Protein AF-A0A942H3P6-F1 (afdb_monomer_lite)

pLDDT: mean 86.03, std 12.45, range [41.72, 97.69]

Structure (mmCIF, N/CA/C/O backbone):
data_AF-A0A942H3P6-F1
#
_entry.id   AF-A0A942H3P6-F1
#
loop_
_atom_site.group_PDB
_atom_site.id
_atom_site.type_symbol
_atom_site.label_atom_id
_atom_site.label_alt_id
_atom_site.label_comp_id
_atom_site.label_asym_id
_atom_site.label_entity_id
_atom_site.label_seq_id
_atom_site.pdbx_PDB_ins_code
_atom_site.Cartn_x
_atom_site.Cartn_y
_atom_site.Cartn_z
_atom_site.occupancy
_atom_site.B_iso_or_equiv
_atom_site.auth_seq_id
_atom_site.auth_comp_id
_atom_site.auth_asym_id
_atom_site.auth_atom_id
_atom_site.pdbx_PDB_model_num
ATOM 1 N N . MET A 1 1 ? -29.933 -6.457 69.837 1.00 46.19 1 MET A N 1
ATOM 2 C CA . MET A 1 1 ? -28.983 -7.385 69.199 1.00 46.19 1 MET A CA 1
ATOM 3 C C . MET A 1 1 ? -29.747 -7.966 68.026 1.00 46.19 1 MET A C 1
ATOM 5 O O . MET A 1 1 ? -30.661 -8.738 68.259 1.00 46.19 1 MET A O 1
ATOM 9 N N . TYR A 1 2 ? -29.543 -7.410 66.832 1.00 41.72 2 TYR A N 1
ATOM 10 C CA . TYR A 1 2 ? -30.250 -7.838 65.624 1.00 41.72 2 TYR A CA 1
ATOM 11 C C . TYR A 1 2 ? -29.317 -8.771 64.866 1.00 41.72 2 TYR A C 1
ATOM 13 O O . TYR A 1 2 ? -28.218 -8.373 64.485 1.00 41.72 2 TYR A O 1
ATOM 21 N N . GLU A 1 3 ? -29.747 -10.017 64.745 1.00 55.62 3 GLU A N 1
ATOM 22 C CA . GLU A 1 3 ? -29.124 -11.048 63.932 1.00 55.62 3 GLU A CA 1
ATOM 23 C C . GLU A 1 3 ? -29.425 -10.680 62.475 1.00 55.62 3 GLU A C 1
ATOM 25 O O . GLU A 1 3 ? -30.573 -10.699 62.033 1.00 55.62 3 GLU A O 1
ATOM 30 N N . VAL A 1 4 ? -28.409 -10.168 61.779 1.00 59.44 4 VAL A N 1
ATOM 31 C CA . VAL A 1 4 ? -28.484 -9.867 60.349 1.00 59.44 4 VAL A CA 1
ATOM 32 C C . VAL A 1 4 ? -28.306 -11.199 59.640 1.00 59.44 4 VAL A C 1
ATOM 34 O O . VAL A 1 4 ? -27.188 -11.698 59.533 1.00 59.44 4 VAL A O 1
ATOM 37 N N . ASP A 1 5 ? -29.430 -11.784 59.240 1.00 62.66 5 ASP A N 1
ATOM 38 C CA . ASP A 1 5 ? -29.496 -13.010 58.453 1.00 62.66 5 ASP A CA 1
ATOM 39 C C . ASP A 1 5 ? -28.847 -12.732 57.087 1.00 62.66 5 ASP A C 1
ATOM 41 O O . ASP A 1 5 ? -29.353 -11.953 56.270 1.00 62.66 5 ASP A O 1
ATOM 45 N N . GLY A 1 6 ? -27.633 -13.256 56.920 1.00 56.34 6 GLY A N 1
ATOM 46 C CA . GLY A 1 6 ? -26.796 -13.082 55.742 1.00 56.34 6 GLY A CA 1
ATOM 47 C C . GLY A 1 6 ? -27.327 -13.938 54.607 1.00 56.34 6 GLY A C 1
ATOM 48 O O . GLY A 1 6 ? -26.875 -15.060 54.411 1.00 56.34 6 GLY A O 1
ATOM 49 N N . ASP A 1 7 ? -28.291 -13.396 53.873 1.00 63.91 7 ASP A N 1
ATOM 50 C CA . ASP A 1 7 ? -28.769 -13.942 52.607 1.00 63.91 7 ASP A CA 1
ATOM 51 C C . ASP A 1 7 ? -27.628 -13.828 51.576 1.00 63.91 7 ASP A C 1
ATOM 53 O O . ASP A 1 7 ? -27.494 -12.825 50.868 1.00 63.91 7 ASP A O 1
ATOM 57 N N . GLU A 1 8 ? -26.745 -14.835 51.570 1.00 62.81 8 GLU A N 1
ATOM 58 C CA . GLU A 1 8 ? -25.753 -15.119 50.530 1.00 62.81 8 GLU A CA 1
ATOM 59 C C . GLU A 1 8 ? -26.488 -15.411 49.220 1.00 62.81 8 GLU A C 1
ATOM 61 O O . GLU A 1 8 ? -26.573 -16.541 48.743 1.00 62.81 8 GLU A O 1
ATOM 66 N N . ARG A 1 9 ? -27.064 -14.374 48.614 1.00 65.38 9 ARG A N 1
ATOM 67 C CA . ARG A 1 9 ? -27.514 -14.468 47.234 1.00 65.38 9 ARG A CA 1
ATOM 68 C C . ARG A 1 9 ? -26.261 -14.616 46.397 1.00 65.38 9 ARG A C 1
ATOM 70 O O . ARG A 1 9 ? -25.530 -13.646 46.204 1.00 65.38 9 ARG A O 1
ATOM 77 N N . GLU A 1 10 ? -26.010 -15.843 45.951 1.00 61.88 10 GLU A N 1
ATOM 78 C CA . GLU A 1 10 ? -25.065 -16.159 44.890 1.00 61.88 10 GLU A CA 1
ATOM 79 C C . GLU A 1 10 ? -25.301 -15.168 43.751 1.00 61.88 10 GLU A C 1
ATOM 81 O O . GLU A 1 10 ? -26.288 -15.246 43.015 1.00 61.88 10 GLU A O 1
ATOM 86 N N . PHE A 1 11 ? -24.427 -14.168 43.653 1.00 61.38 11 PHE A N 1
ATOM 87 C CA . PHE A 1 11 ? -24.445 -13.263 42.523 1.00 61.38 11 PHE A CA 1
ATOM 88 C C . PHE A 1 11 ? -24.145 -14.126 41.294 1.00 61.38 11 PHE A C 1
ATOM 90 O O . PHE A 1 11 ? -23.092 -14.773 41.266 1.00 61.38 11 PHE A O 1
ATOM 97 N N . PRO A 1 12 ? -25.059 -14.197 40.307 1.00 63.62 12 PRO A N 1
ATOM 98 C CA . PRO A 1 12 ? -24.811 -14.945 39.087 1.00 63.62 12 PRO A CA 1
ATOM 99 C C . PRO A 1 12 ? -23.478 -14.478 38.507 1.00 63.62 12 PRO A C 1
ATOM 101 O O . PRO A 1 12 ? -23.151 -13.294 38.551 1.00 63.62 12 PRO A O 1
ATOM 104 N N . ASN A 1 13 ? -22.678 -15.434 38.051 1.00 64.50 13 ASN A N 1
ATOM 105 C CA . ASN A 1 13 ? -21.267 -15.270 37.730 1.00 64.50 13 ASN A CA 1
ATOM 106 C C . ASN A 1 13 ? -21.089 -14.361 36.489 1.00 64.50 13 ASN A C 1
ATOM 108 O O . ASN A 1 13 ? -20.811 -14.829 35.391 1.00 64.50 13 ASN A O 1
ATOM 112 N N . LEU A 1 14 ? -21.248 -13.040 36.651 1.00 59.53 14 LEU A N 1
ATOM 113 C CA . LEU A 1 14 ? -21.196 -12.019 35.586 1.00 59.53 14 LEU A CA 1
ATOM 114 C C . LEU A 1 14 ? -19.820 -11.910 34.900 1.00 59.53 14 LEU A C 1
ATOM 116 O O . LEU A 1 14 ? -19.651 -11.154 33.945 1.00 59.53 14 LEU A O 1
ATOM 120 N N . ARG A 1 15 ? -18.820 -12.668 35.366 1.00 60.25 15 ARG A N 1
ATOM 121 C CA . ARG A 1 15 ? -17.499 -12.751 34.735 1.00 60.25 15 ARG A CA 1
ATOM 122 C C . ARG A 1 15 ? -17.513 -13.475 33.390 1.00 60.25 15 ARG A C 1
ATOM 124 O O . ARG A 1 15 ? -16.709 -13.110 32.536 1.00 60.25 15 ARG A O 1
ATOM 131 N N . GLU A 1 16 ? -18.404 -14.446 33.188 1.00 60.47 16 GLU A N 1
ATOM 132 C CA . GLU A 1 16 ? -18.361 -15.323 32.005 1.00 60.47 16 GLU A CA 1
ATOM 133 C C . GLU A 1 16 ? -18.686 -14.584 30.692 1.00 60.47 16 GLU A C 1
ATOM 135 O O . GLU A 1 16 ? -18.029 -14.817 29.681 1.00 60.47 16 GLU A O 1
ATOM 140 N N . ASP A 1 17 ? -19.601 -13.609 30.716 1.00 60.22 17 ASP A N 1
ATOM 141 C CA . ASP A 1 17 ? -20.035 -12.881 29.508 1.00 60.22 17 ASP A CA 1
ATOM 142 C C . ASP A 1 17 ? -18.983 -11.879 28.979 1.00 60.22 17 ASP A C 1
ATOM 144 O O . ASP A 1 17 ? -18.966 -11.522 27.796 1.00 60.22 17 ASP A O 1
ATOM 148 N N . SER A 1 18 ? -18.077 -11.398 29.841 1.00 58.38 18 SER A N 1
ATOM 149 C CA . SER A 1 18 ? -17.083 -10.389 29.442 1.00 58.38 18 SER A CA 1
ATOM 150 C C . SER A 1 18 ? -15.917 -10.976 28.635 1.00 58.38 18 SER A C 1
ATOM 152 O O . SER A 1 18 ? -15.462 -10.338 27.682 1.00 58.38 18 SER A O 1
ATOM 154 N N . ASP A 1 19 ? -15.509 -12.215 28.926 1.00 62.06 19 ASP A N 1
ATOM 155 C CA . ASP A 1 19 ? -14.402 -12.887 28.233 1.00 62.06 19 ASP A CA 1
ATOM 156 C C . ASP A 1 19 ? -14.777 -13.324 26.800 1.00 62.06 19 ASP A C 1
ATOM 158 O O . ASP A 1 19 ? -13.918 -13.365 25.912 1.00 62.06 19 ASP A O 1
ATOM 162 N N . GLU A 1 20 ? -16.063 -13.574 26.516 1.00 65.38 20 GLU A N 1
ATOM 163 C CA . GLU A 1 20 ? -16.513 -13.998 25.181 1.00 65.38 20 GLU A CA 1
ATOM 164 C C . GLU A 1 20 ? -16.407 -12.866 24.137 1.00 65.38 20 GLU A C 1
ATOM 166 O O . GLU A 1 20 ? -16.077 -13.091 22.964 1.00 65.38 20 GLU A O 1
ATOM 171 N N . THR A 1 21 ? -16.622 -11.612 24.549 1.00 62.88 21 THR A N 1
ATOM 172 C CA . THR A 1 21 ? -16.584 -10.463 23.624 1.00 62.88 21 THR A CA 1
ATOM 173 C C . THR A 1 21 ? -15.169 -10.001 23.262 1.00 62.88 21 THR A C 1
ATOM 175 O O . THR A 1 21 ? -14.952 -9.538 22.136 1.00 62.88 21 THR A O 1
ATOM 178 N N . ASP A 1 22 ? -14.190 -10.195 24.148 1.00 62.06 22 ASP A N 1
ATOM 179 C CA . ASP A 1 22 ? -12.786 -9.813 23.935 1.00 62.06 22 ASP A CA 1
ATOM 180 C C . ASP A 1 22 ? -12.083 -10.687 22.873 1.00 62.06 22 ASP A C 1
ATOM 182 O O . ASP A 1 22 ? -11.280 -10.202 22.064 1.00 62.06 22 ASP A O 1
ATOM 186 N N . GLY A 1 23 ? -12.427 -11.977 22.800 1.00 69.31 23 GLY A N 1
ATOM 187 C CA . GLY A 1 23 ? -11.914 -12.880 21.763 1.00 69.31 23 GLY A CA 1
ATOM 188 C C . GLY A 1 23 ? -12.447 -12.559 20.361 1.00 69.31 23 GLY A C 1
ATOM 189 O O . GLY A 1 23 ? -11.790 -12.823 19.351 1.00 69.31 23 GLY A O 1
ATOM 190 N N . LYS A 1 24 ? -13.632 -11.949 20.260 1.00 77.25 24 LYS A N 1
ATOM 191 C CA . LYS A 1 24 ? -14.318 -11.753 18.975 1.00 77.25 24 LYS A CA 1
ATOM 192 C C . LYS A 1 24 ? -13.609 -10.748 18.062 1.00 77.25 24 LYS A C 1
ATOM 194 O O . LYS A 1 24 ? -13.444 -11.013 16.869 1.00 77.25 24 LYS A O 1
ATOM 199 N N . TRP A 1 25 ? -13.176 -9.604 18.596 1.00 71.38 25 TRP A N 1
ATOM 200 C CA . TRP A 1 25 ? -12.561 -8.531 17.799 1.00 71.38 25 TRP A CA 1
ATOM 201 C C . TRP A 1 25 ? -11.133 -8.850 17.368 1.00 71.38 25 TRP A C 1
ATOM 203 O O . TRP A 1 25 ? -10.755 -8.578 16.226 1.00 71.38 25 TRP A O 1
ATOM 213 N N . THR A 1 26 ? -10.356 -9.474 18.249 1.00 75.75 26 THR A N 1
ATOM 214 C CA . THR A 1 26 ? -8.997 -9.929 17.935 1.00 75.75 26 THR A CA 1
ATOM 215 C C . THR A 1 26 ? -9.033 -10.968 16.814 1.00 75.75 26 THR A C 1
ATOM 217 O O . THR A 1 26 ? -8.369 -10.783 15.789 1.00 75.75 26 THR A O 1
ATOM 220 N N . ASN A 1 27 ? -9.903 -11.978 16.927 1.00 82.12 27 ASN A N 1
ATOM 221 C CA . ASN A 1 27 ? -10.122 -12.978 15.881 1.00 82.12 27 ASN A CA 1
ATOM 222 C C . ASN A 1 27 ? -10.570 -12.342 14.557 1.00 82.12 27 ASN A C 1
ATOM 224 O O . ASN A 1 27 ? -10.018 -12.669 13.506 1.00 82.12 27 ASN A O 1
ATOM 228 N N . ALA A 1 28 ? -11.500 -11.381 14.588 1.00 79.44 28 ALA A N 1
ATOM 229 C CA . ALA A 1 28 ? -11.947 -10.679 13.384 1.00 79.44 28 ALA A CA 1
ATOM 230 C C . ALA A 1 28 ? -10.801 -9.930 12.679 1.00 79.44 28 ALA A C 1
ATOM 232 O O . ALA A 1 28 ? -10.641 -10.046 11.464 1.00 79.44 28 ALA A O 1
ATOM 233 N N . VAL A 1 29 ? -9.961 -9.203 13.423 1.00 77.88 29 VAL A N 1
ATOM 234 C CA . VAL A 1 29 ? -8.804 -8.489 12.854 1.00 77.88 29 VAL A CA 1
ATOM 235 C C . VAL A 1 29 ? -7.785 -9.466 12.263 1.00 77.88 29 VAL A C 1
ATOM 237 O O . VAL A 1 29 ? -7.253 -9.207 11.181 1.00 77.88 29 VAL A O 1
ATOM 240 N N . HIS A 1 30 ? -7.518 -10.590 12.933 1.00 83.75 30 HIS A N 1
ATOM 241 C CA . HIS A 1 30 ? -6.632 -11.632 12.409 1.00 83.75 30 HIS A CA 1
ATOM 242 C C . HIS A 1 30 ? -7.172 -12.252 11.116 1.00 83.75 30 HIS A C 1
ATOM 244 O O . HIS A 1 30 ? -6.420 -12.375 10.146 1.00 83.75 30 HIS A O 1
ATOM 250 N N . LEU A 1 31 ? -8.471 -12.564 11.062 1.00 87.94 31 LEU A N 1
ATOM 251 C CA . LEU A 1 31 ? -9.128 -13.089 9.863 1.00 87.94 31 LEU A CA 1
ATOM 252 C C . LEU A 1 31 ? -9.074 -12.093 8.701 1.00 87.94 31 LEU A C 1
ATOM 254 O O . LEU A 1 31 ? -8.694 -12.474 7.596 1.00 87.94 31 LEU A O 1
ATOM 258 N N . ILE A 1 32 ? -9.373 -10.813 8.947 1.00 86.12 32 ILE A N 1
ATOM 259 C CA . ILE A 1 32 ? -9.304 -9.759 7.922 1.00 86.12 32 ILE A CA 1
ATOM 260 C C . ILE A 1 32 ? -7.878 -9.624 7.384 1.00 86.12 32 ILE A C 1
ATOM 262 O O . ILE A 1 32 ? -7.686 -9.560 6.172 1.00 86.12 32 ILE A O 1
ATOM 266 N N . LYS A 1 33 ? -6.867 -9.614 8.261 1.00 86.12 33 LYS A N 1
ATOM 267 C CA . LYS A 1 33 ? -5.455 -9.542 7.855 1.00 86.12 33 LYS A CA 1
ATOM 268 C C . LYS A 1 33 ? -5.035 -10.755 7.031 1.00 86.12 33 LYS A C 1
ATOM 270 O O . LYS A 1 33 ? -4.382 -10.584 6.005 1.00 86.12 33 LYS A O 1
ATOM 275 N N . SER A 1 34 ? -5.418 -11.959 7.460 1.00 90.12 34 SER A N 1
ATOM 276 C CA . SER A 1 34 ? -5.120 -13.200 6.743 1.00 90.12 34 SER A CA 1
ATOM 277 C C . SER A 1 34 ? -5.765 -13.197 5.357 1.00 90.12 34 SER A C 1
ATOM 279 O O . SER A 1 34 ? -5.058 -13.336 4.357 1.00 90.12 34 SER A O 1
ATOM 281 N N . LEU A 1 35 ? -7.069 -12.911 5.280 1.00 91.81 35 LEU A N 1
ATOM 282 C CA . LEU A 1 35 ? -7.807 -12.834 4.022 1.00 91.81 35 LEU A CA 1
ATOM 283 C C . LEU A 1 35 ? -7.222 -11.771 3.088 1.00 91.81 35 LEU A C 1
ATOM 285 O O . LEU A 1 35 ? -6.972 -12.050 1.918 1.00 91.81 35 LEU A O 1
ATOM 289 N N . TYR A 1 36 ? -6.945 -10.574 3.608 1.00 90.12 36 TYR A N 1
ATOM 290 C CA . TYR A 1 36 ? -6.317 -9.508 2.836 1.00 90.12 36 TYR A CA 1
ATOM 291 C C . TYR A 1 36 ? -4.950 -9.939 2.298 1.00 90.12 36 TYR A C 1
ATOM 293 O O . TYR A 1 36 ? -4.693 -9.764 1.113 1.00 90.12 36 TYR A O 1
ATOM 301 N N . SER A 1 37 ? -4.088 -10.535 3.128 1.00 88.81 37 SER A N 1
ATOM 302 C CA . SER A 1 37 ? -2.757 -10.977 2.692 1.00 88.81 37 SER A CA 1
ATOM 303 C C . SER A 1 37 ? -2.827 -12.037 1.588 1.00 88.81 37 SER A C 1
ATOM 305 O O . SER A 1 37 ? -2.057 -11.977 0.631 1.00 88.81 37 SER A O 1
ATOM 307 N N . PHE A 1 38 ? -3.798 -12.949 1.668 1.00 92.12 38 PHE A N 1
ATOM 308 C CA . PHE A 1 38 ? -4.040 -13.967 0.653 1.00 92.12 38 PHE A CA 1
ATOM 309 C C . PHE A 1 38 ? -4.524 -13.352 -0.667 1.00 92.12 38 PHE A C 1
ATOM 311 O O . PHE A 1 38 ? -3.936 -13.599 -1.721 1.00 92.12 38 PHE A O 1
ATOM 318 N N . VAL A 1 39 ? -5.547 -12.490 -0.609 1.00 92.75 39 VAL A N 1
ATOM 319 C CA . VAL A 1 39 ? -6.106 -11.803 -1.786 1.00 92.75 39 VAL A CA 1
ATOM 320 C C . VAL A 1 39 ? -5.068 -10.882 -2.431 1.00 92.75 39 VAL A C 1
ATOM 322 O O . VAL A 1 39 ? -4.902 -10.907 -3.649 1.00 92.75 39 VAL A O 1
ATOM 325 N N . ALA A 1 40 ? -4.333 -10.106 -1.633 1.00 90.12 40 ALA A N 1
ATOM 326 C CA . ALA A 1 40 ? -3.280 -9.217 -2.112 1.00 90.12 40 ALA A CA 1
ATOM 327 C C . ALA A 1 40 ? -2.099 -9.998 -2.705 1.00 90.12 40 ALA A C 1
ATOM 329 O O . ALA A 1 40 ? -1.551 -9.583 -3.723 1.00 90.12 40 ALA A O 1
ATOM 330 N N . GLY A 1 41 ? -1.734 -11.143 -2.120 1.00 90.31 41 GLY A N 1
ATOM 331 C CA . GLY A 1 41 ? -0.691 -12.021 -2.647 1.00 90.31 41 GLY A CA 1
ATOM 332 C C . GLY A 1 41 ? -1.053 -12.591 -4.018 1.00 90.31 41 GLY A C 1
ATOM 333 O O . GLY A 1 41 ? -0.284 -12.450 -4.968 1.00 90.31 41 GLY A O 1
ATOM 334 N N . ILE A 1 42 ? -2.252 -13.170 -4.148 1.00 94.50 42 ILE A N 1
ATOM 335 C CA . ILE A 1 42 ? -2.742 -13.713 -5.424 1.00 94.50 42 ILE A CA 1
ATOM 336 C C . ILE A 1 42 ? -2.913 -12.598 -6.457 1.00 94.50 42 ILE A C 1
ATOM 338 O O . ILE A 1 42 ? -2.403 -12.706 -7.571 1.00 94.50 42 ILE A O 1
ATOM 342 N N . GLY A 1 43 ? -3.592 -11.509 -6.090 1.00 93.00 43 GLY A N 1
ATOM 343 C CA . GLY A 1 43 ? -3.816 -10.370 -6.979 1.00 93.00 43 GLY A CA 1
ATOM 344 C C . GLY A 1 43 ? -2.506 -9.730 -7.439 1.00 93.00 43 GLY A C 1
ATOM 345 O O . GLY A 1 43 ? -2.338 -9.453 -8.625 1.00 93.00 43 GLY A O 1
ATOM 346 N N . GLY A 1 44 ? -1.544 -9.571 -6.528 1.00 91.94 44 GLY A N 1
ATOM 347 C CA . GLY A 1 44 ? -0.220 -9.046 -6.839 1.00 91.94 44 GLY A CA 1
ATOM 348 C C . GLY A 1 44 ? 0.585 -9.962 -7.758 1.00 91.94 44 GLY A C 1
ATOM 349 O O . GLY A 1 44 ? 1.235 -9.478 -8.684 1.00 91.94 44 GLY A O 1
ATOM 350 N N . PHE A 1 45 ? 0.495 -11.280 -7.566 1.00 94.06 45 PHE A N 1
ATOM 351 C CA . PHE A 1 45 ? 1.140 -12.258 -8.442 1.00 94.06 45 PHE A CA 1
ATOM 352 C C . PHE A 1 45 ? 0.529 -12.270 -9.851 1.00 94.06 45 PHE A C 1
ATOM 354 O O . PHE A 1 45 ? 1.259 -12.245 -10.843 1.00 94.06 45 PHE A O 1
ATOM 361 N N . ILE A 1 46 ? -0.805 -12.231 -9.958 1.00 95.44 46 ILE A N 1
ATOM 362 C CA . ILE A 1 46 ? -1.509 -12.119 -11.245 1.00 95.44 46 ILE A CA 1
ATOM 363 C C . ILE A 1 46 ? -1.103 -10.827 -11.957 1.00 95.44 46 ILE A C 1
ATOM 365 O O . ILE A 1 46 ? -0.747 -10.859 -13.135 1.00 95.44 46 ILE A O 1
ATOM 369 N N . LEU A 1 47 ? -1.109 -9.696 -11.246 1.00 93.38 47 LEU A N 1
ATOM 370 C CA . LEU A 1 47 ? -0.717 -8.406 -11.809 1.00 93.38 47 LEU A CA 1
ATOM 371 C C . LEU A 1 47 ? 0.725 -8.435 -12.327 1.00 93.38 47 LEU A C 1
ATOM 373 O O . LEU A 1 47 ? 0.992 -7.943 -13.422 1.00 93.38 47 LEU A O 1
ATOM 377 N N . LEU A 1 48 ? 1.642 -9.053 -11.579 1.00 94.00 48 LEU A N 1
ATOM 378 C CA . LEU A 1 48 ? 3.032 -9.220 -11.989 1.00 94.00 48 LEU A CA 1
ATOM 379 C C . LEU A 1 48 ? 3.148 -10.007 -13.300 1.00 94.00 48 LEU A C 1
ATOM 381 O O . LEU A 1 48 ? 3.846 -9.560 -14.212 1.00 94.00 48 LEU A O 1
ATOM 385 N N . ILE A 1 49 ? 2.437 -11.132 -13.426 1.00 95.50 49 ILE A N 1
ATOM 386 C CA . ILE A 1 49 ? 2.411 -11.926 -14.665 1.00 95.50 49 ILE A CA 1
ATOM 387 C C . ILE A 1 49 ? 1.857 -11.092 -15.823 1.00 95.50 49 ILE A C 1
ATOM 389 O O . ILE A 1 49 ? 2.453 -11.061 -16.902 1.00 95.50 49 ILE A O 1
ATOM 393 N N . LEU A 1 50 ? 0.746 -10.382 -15.609 1.00 95.12 50 LEU A N 1
ATOM 394 C CA . LEU A 1 50 ? 0.112 -9.572 -16.648 1.00 95.12 50 LEU A CA 1
ATOM 395 C C . LEU A 1 50 ? 1.026 -8.444 -17.133 1.00 95.12 50 LEU A C 1
ATOM 397 O O . LEU A 1 50 ? 1.194 -8.292 -18.341 1.00 95.12 50 LEU A O 1
ATOM 401 N N . ILE A 1 51 ? 1.682 -7.714 -16.226 1.00 93.44 51 ILE A N 1
ATOM 402 C CA . ILE A 1 51 ? 2.666 -6.682 -16.590 1.00 93.44 51 ILE A CA 1
ATOM 403 C C . ILE A 1 51 ? 3.840 -7.301 -17.357 1.00 93.44 51 ILE A C 1
ATOM 405 O O . ILE A 1 51 ? 4.334 -6.711 -18.317 1.00 93.44 51 ILE A O 1
ATOM 409 N N . PHE A 1 52 ? 4.285 -8.502 -16.982 1.00 93.38 52 PHE A N 1
ATOM 410 C CA . PHE A 1 52 ? 5.406 -9.159 -17.651 1.00 93.38 52 PHE A CA 1
ATOM 411 C C . PHE A 1 52 ? 5.077 -9.588 -19.090 1.00 93.38 52 PHE A C 1
ATOM 413 O O . PHE A 1 52 ? 5.915 -9.423 -19.983 1.00 93.38 52 PHE A O 1
ATOM 420 N N . VAL A 1 53 ? 3.865 -10.117 -19.303 1.00 96.06 53 VAL A N 1
ATOM 421 C CA . VAL A 1 53 ? 3.383 -10.658 -20.586 1.00 96.06 53 VAL A CA 1
ATOM 422 C C . VAL A 1 53 ? 2.878 -9.554 -21.515 1.00 96.06 53 VAL A C 1
ATOM 424 O O . VAL A 1 53 ? 3.237 -9.525 -22.689 1.00 96.06 53 VAL A O 1
ATOM 427 N N . LYS A 1 54 ? 2.034 -8.650 -21.008 1.00 95.38 54 LYS A N 1
ATOM 428 C CA . LYS A 1 54 ? 1.384 -7.591 -21.799 1.00 95.38 54 LYS A CA 1
ATOM 429 C C . LYS A 1 54 ? 2.196 -6.297 -21.849 1.00 95.38 54 LYS A C 1
ATOM 431 O O . LYS A 1 54 ? 1.966 -5.475 -22.731 1.00 95.38 54 LYS A O 1
ATOM 436 N N . GLY A 1 55 ? 3.155 -6.127 -20.943 1.00 93.19 55 GLY A N 1
ATOM 437 C CA . GLY A 1 55 ? 3.971 -4.924 -20.843 1.00 93.19 55 GLY A CA 1
ATOM 438 C C . GLY A 1 55 ? 3.278 -3.777 -20.106 1.00 93.19 55 GLY A C 1
ATOM 439 O O . GLY A 1 55 ? 2.151 -3.882 -19.624 1.00 93.19 55 GLY A O 1
ATOM 440 N N . LEU A 1 56 ? 3.992 -2.653 -20.020 1.00 93.31 56 LEU A N 1
ATOM 441 C CA . LEU A 1 56 ? 3.567 -1.491 -19.240 1.00 93.31 56 LEU A CA 1
ATOM 442 C C . LEU A 1 56 ? 2.446 -0.683 -19.914 1.00 93.31 56 LEU A C 1
ATOM 444 O O . LEU A 1 56 ? 1.667 -0.050 -19.212 1.00 93.31 56 LEU A O 1
ATOM 448 N N . SER A 1 57 ? 2.331 -0.710 -21.246 1.00 95.00 57 SER A N 1
ATOM 449 C CA . SER A 1 57 ? 1.239 -0.029 -21.961 1.00 95.00 57 SER A CA 1
ATOM 450 C C . SER A 1 57 ? -0.125 -0.546 -21.508 1.00 95.00 57 SER A C 1
ATOM 452 O O . SER A 1 57 ? -0.968 0.232 -21.080 1.00 95.00 57 SER A O 1
ATOM 454 N N . TRP A 1 58 ? -0.287 -1.872 -21.458 1.00 95.94 58 TRP A N 1
ATOM 455 C CA . TRP A 1 58 ? -1.508 -2.501 -20.957 1.00 95.94 58 TRP A CA 1
ATOM 456 C C . TRP A 1 58 ? -1.839 -2.090 -19.515 1.00 95.94 58 TRP A C 1
ATOM 458 O O . TRP A 1 58 ? -3.009 -1.901 -19.183 1.00 95.94 58 TRP A O 1
ATOM 468 N N . TYR A 1 59 ? -0.825 -1.926 -18.657 1.00 94.56 59 TYR A N 1
ATOM 469 C CA . TYR A 1 59 ? -1.050 -1.462 -17.290 1.00 94.56 59 TYR A CA 1
ATOM 470 C C . TYR A 1 59 ? -1.683 -0.068 -17.279 1.00 94.56 59 TYR A C 1
ATOM 472 O O . TYR A 1 59 ? -2.677 0.125 -16.588 1.00 94.56 59 TYR A O 1
ATOM 480 N N . TRP A 1 60 ? -1.149 0.882 -18.048 1.00 94.94 60 TRP A N 1
ATOM 481 C CA . TRP A 1 60 ? -1.675 2.250 -18.086 1.00 94.94 60 TRP A CA 1
ATOM 482 C C . TRP A 1 60 ? -3.084 2.333 -18.672 1.00 94.94 60 TRP A C 1
ATOM 484 O O . TRP A 1 60 ? -3.897 3.105 -18.171 1.00 94.94 60 TRP A O 1
ATOM 494 N N . ASP A 1 61 ? -3.382 1.503 -19.670 1.00 95.44 61 ASP A N 1
ATOM 495 C CA . ASP A 1 61 ? -4.674 1.533 -20.354 1.00 95.44 61 ASP A CA 1
ATOM 496 C C . ASP A 1 61 ? -5.791 0.864 -19.535 1.00 95.44 61 ASP A C 1
ATOM 498 O O . ASP A 1 61 ? -6.922 1.348 -19.517 1.00 95.44 61 ASP A O 1
ATOM 502 N N . TYR A 1 62 ? -5.492 -0.241 -18.839 1.00 95.06 62 TYR A N 1
ATOM 503 C CA . TYR A 1 62 ? -6.522 -1.086 -18.214 1.00 95.06 62 TYR A CA 1
ATOM 504 C C . TYR A 1 62 ? -6.397 -1.198 -16.692 1.00 95.06 62 TYR A C 1
ATOM 506 O O . TYR A 1 62 ? -7.386 -1.063 -15.966 1.00 95.06 62 TYR A O 1
ATOM 514 N N . ALA A 1 63 ? -5.194 -1.462 -16.181 1.00 93.12 63 ALA A N 1
ATOM 515 C CA . ALA A 1 63 ? -5.002 -1.707 -14.753 1.00 93.12 63 ALA A CA 1
ATOM 516 C C . ALA A 1 63 ? -5.002 -0.402 -13.947 1.00 93.12 63 ALA A C 1
ATOM 518 O O . ALA A 1 63 ? -5.626 -0.334 -12.889 1.00 93.12 63 ALA A O 1
ATOM 519 N N . TYR A 1 64 ? -4.351 0.643 -14.457 1.00 94.31 64 TYR A N 1
ATOM 520 C CA . TYR A 1 64 ? -4.181 1.917 -13.771 1.00 94.31 64 TYR A CA 1
ATOM 521 C C . TYR A 1 64 ? -5.512 2.590 -13.410 1.00 94.31 64 TYR A C 1
ATOM 523 O O . TYR A 1 64 ? -5.667 2.906 -12.233 1.00 94.31 64 TYR A O 1
ATOM 531 N N . PRO A 1 65 ? -6.515 2.727 -14.306 1.00 95.69 65 PRO A N 1
ATOM 532 C CA . PRO A 1 65 ? -7.810 3.302 -13.932 1.00 95.69 65 PRO A CA 1
ATOM 533 C C . PRO A 1 65 ? -8.470 2.558 -12.767 1.00 95.69 65 PRO A C 1
ATOM 535 O O . PRO A 1 65 ? -9.007 3.178 -11.851 1.00 95.69 65 PRO A O 1
ATOM 538 N N . THR A 1 66 ? -8.367 1.227 -12.763 1.00 93.44 66 THR A N 1
ATOM 539 C CA . THR A 1 66 ? -8.914 0.377 -11.699 1.00 93.44 66 THR A CA 1
ATOM 540 C C . THR A 1 66 ? -8.154 0.577 -10.388 1.00 93.44 66 THR A C 1
ATOM 542 O O . THR A 1 66 ? -8.767 0.796 -9.346 1.00 93.44 66 THR A O 1
ATOM 545 N N . VAL A 1 67 ? -6.818 0.556 -10.430 1.00 92.88 67 VAL A N 1
ATOM 546 C CA . VAL A 1 67 ? -5.956 0.785 -9.258 1.00 92.88 67 VAL A CA 1
ATOM 547 C C . VAL A 1 67 ? -6.192 2.178 -8.675 1.00 92.88 67 VAL A C 1
ATOM 549 O O . VAL A 1 67 ? -6.346 2.318 -7.464 1.00 92.88 67 VAL A O 1
ATOM 552 N N . SER A 1 68 ? -6.284 3.204 -9.521 1.00 92.75 68 SER A N 1
ATOM 553 C CA . SER A 1 68 ? -6.570 4.579 -9.110 1.00 92.75 68 SER A CA 1
ATOM 554 C C . SER A 1 68 ? -7.961 4.722 -8.507 1.00 92.75 68 SER A C 1
ATOM 556 O O . SER A 1 68 ? -8.111 5.402 -7.495 1.00 92.75 68 SER A O 1
ATOM 558 N N . PHE A 1 69 ? -8.969 4.052 -9.068 1.00 93.06 69 PHE A N 1
ATOM 559 C CA . PHE A 1 69 ? -10.314 4.036 -8.497 1.00 93.06 69 PHE A CA 1
ATOM 560 C C . PHE A 1 69 ? -10.328 3.382 -7.108 1.00 93.06 69 PHE A C 1
ATOM 562 O O . PHE A 1 69 ? -10.858 3.955 -6.155 1.00 93.06 69 PHE A O 1
ATOM 569 N N . VAL A 1 70 ? -9.666 2.230 -6.958 1.00 90.25 70 VAL A N 1
ATOM 570 C CA . VAL A 1 70 ? -9.521 1.548 -5.663 1.00 90.25 70 VAL A CA 1
ATOM 571 C C . VAL A 1 70 ? -8.739 2.402 -4.664 1.00 90.25 70 VAL A C 1
ATOM 573 O O . VAL A 1 70 ? -9.109 2.427 -3.496 1.00 90.25 70 VAL A O 1
ATOM 576 N N . ALA A 1 71 ? -7.710 3.139 -5.093 1.00 91.94 71 ALA A N 1
ATOM 577 C CA . ALA A 1 71 ? -6.969 4.070 -4.237 1.00 91.94 71 ALA A CA 1
ATOM 578 C C . ALA A 1 71 ? -7.817 5.276 -3.806 1.00 91.94 71 ALA A C 1
ATOM 580 O O . ALA A 1 71 ? -7.695 5.757 -2.677 1.00 91.94 71 ALA A O 1
ATOM 581 N N . ALA A 1 72 ? -8.679 5.767 -4.698 1.00 92.25 72 ALA A N 1
ATOM 582 C CA . ALA A 1 72 ? -9.519 6.925 -4.440 1.00 92.25 72 ALA A CA 1
ATOM 583 C C . ALA A 1 72 ? -10.581 6.633 -3.375 1.00 92.25 72 ALA A C 1
ATOM 585 O O . ALA A 1 72 ? -10.862 7.511 -2.560 1.00 92.25 72 ALA A O 1
ATOM 586 N N . ILE A 1 73 ? -11.145 5.419 -3.334 1.00 91.94 73 ILE A N 1
ATOM 587 C CA . ILE A 1 73 ? -12.212 5.051 -2.387 1.00 91.94 73 ILE A CA 1
ATOM 588 C C . ILE A 1 73 ? -11.790 5.277 -0.916 1.00 91.94 73 ILE A C 1
ATOM 590 O O . ILE A 1 73 ? -12.486 6.023 -0.219 1.00 91.94 73 ILE A O 1
ATOM 594 N N . PRO A 1 74 ? -10.664 4.719 -0.418 1.00 90.00 74 PRO A N 1
ATOM 595 C CA . PRO A 1 74 ? -10.180 4.980 0.931 1.00 90.00 74 PRO A CA 1
ATOM 596 C C . PRO A 1 74 ? -9.993 6.458 1.240 1.00 90.00 74 PRO A C 1
ATOM 598 O O . PRO A 1 74 ? -10.370 6.896 2.318 1.00 90.00 74 PRO A O 1
ATOM 601 N N . VAL A 1 75 ? -9.437 7.228 0.306 1.00 88.81 75 VAL A N 1
ATOM 602 C CA . VAL A 1 75 ? -9.084 8.634 0.542 1.00 88.81 75 VAL A CA 1
ATOM 603 C C . VAL A 1 75 ? -10.317 9.539 0.532 1.00 88.81 75 VAL A C 1
ATOM 605 O O . VAL A 1 75 ? -10.441 10.419 1.378 1.00 88.81 75 VAL A O 1
ATOM 608 N N . THR A 1 76 ? -11.226 9.331 -0.418 1.00 91.00 76 THR A N 1
ATOM 609 C CA . THR A 1 76 ? -12.361 10.235 -0.670 1.00 91.00 76 THR A CA 1
ATOM 610 C C . THR A 1 76 ? -13.598 9.885 0.140 1.00 91.00 76 THR A C 1
ATOM 612 O O . THR A 1 76 ? -14.311 10.782 0.580 1.00 91.00 76 THR A O 1
ATOM 615 N N . LEU A 1 77 ? -13.862 8.595 0.346 1.00 89.00 77 LEU A N 1
ATOM 616 C CA . LEU A 1 77 ? -15.080 8.127 0.996 1.00 89.00 77 LEU A CA 1
ATOM 617 C C . LEU A 1 77 ? -14.776 7.621 2.401 1.00 89.00 77 LEU A C 1
ATOM 619 O O . LEU A 1 77 ? -15.351 8.086 3.384 1.00 89.00 77 LEU A O 1
ATOM 623 N N . LEU A 1 78 ? -13.865 6.655 2.502 1.00 85.62 78 LEU A N 1
ATOM 624 C CA . LEU A 1 78 ? -13.765 5.874 3.725 1.00 85.62 78 LEU A CA 1
ATOM 625 C C . LEU A 1 78 ? -13.034 6.626 4.848 1.00 85.62 78 LEU A C 1
ATOM 627 O O . LEU A 1 78 ? -13.431 6.534 6.006 1.00 85.62 78 LEU A O 1
ATOM 631 N N . LEU A 1 79 ? -12.001 7.406 4.529 1.00 86.81 79 LEU A N 1
ATOM 632 C CA . LEU A 1 79 ? -11.246 8.172 5.518 1.00 86.81 79 LEU A CA 1
ATOM 633 C C . LEU A 1 79 ? -12.100 9.283 6.157 1.00 86.81 79 LEU A C 1
ATOM 635 O O . LEU A 1 79 ? -12.137 9.328 7.388 1.00 86.81 79 LEU A O 1
ATOM 639 N N . PRO A 1 80 ? -12.858 10.115 5.409 1.00 90.00 80 PRO A N 1
ATOM 640 C CA . PRO A 1 80 ? -13.776 11.082 6.012 1.00 90.00 80 PRO A CA 1
ATOM 641 C C . PRO A 1 80 ? -14.857 10.423 6.870 1.00 90.00 80 PRO A C 1
ATOM 643 O O . PRO A 1 80 ? -15.099 10.859 7.995 1.00 90.00 80 PRO A O 1
ATOM 646 N N . VAL A 1 81 ? -15.473 9.341 6.380 1.00 89.38 81 VAL A N 1
ATOM 647 C CA . VAL A 1 81 ? -16.504 8.609 7.131 1.00 89.38 81 VAL A CA 1
ATOM 648 C C . VAL A 1 81 ? -15.920 8.009 8.410 1.00 89.38 81 VAL A C 1
ATOM 650 O O . VAL A 1 81 ? -16.487 8.191 9.486 1.00 89.38 81 VAL A O 1
ATOM 653 N N . GLY A 1 82 ? -14.756 7.362 8.326 1.00 86.62 82 GLY A N 1
ATOM 654 C CA . GLY A 1 82 ? -14.053 6.808 9.482 1.00 86.62 82 GLY A CA 1
ATOM 655 C C . GLY A 1 82 ? -13.689 7.881 10.508 1.00 86.62 82 GLY A C 1
ATOM 656 O O . GLY A 1 82 ? -13.862 7.669 11.708 1.00 86.62 82 GLY A O 1
ATOM 657 N N . LEU A 1 83 ? -13.267 9.062 10.048 1.00 88.19 83 LEU A N 1
ATOM 658 C CA . LEU A 1 83 ? -12.947 10.192 10.916 1.00 88.19 83 LEU A CA 1
ATOM 659 C C . LEU A 1 83 ? -14.193 10.742 11.628 1.00 88.19 83 LEU A C 1
ATOM 661 O O . LEU A 1 83 ? -14.148 10.981 12.833 1.00 88.19 83 LEU A O 1
ATOM 665 N N . ILE A 1 84 ? -15.321 10.876 10.921 1.00 91.38 84 ILE A N 1
ATOM 666 C CA . ILE A 1 84 ? -16.604 11.286 11.517 1.00 91.38 84 ILE A CA 1
ATOM 667 C C . ILE A 1 84 ? -17.062 10.252 12.556 1.00 91.38 84 ILE A C 1
ATOM 669 O O . ILE A 1 84 ? -17.449 10.611 13.669 1.00 91.38 84 ILE A O 1
ATOM 673 N N . MET A 1 85 ? -16.968 8.958 12.239 1.00 88.44 85 MET A N 1
ATOM 674 C CA . MET A 1 85 ? -17.339 7.885 13.167 1.00 88.44 85 MET A CA 1
ATOM 675 C C . MET A 1 85 ? -16.431 7.810 14.401 1.00 88.44 85 MET A C 1
ATOM 677 O O . MET A 1 85 ? -16.886 7.364 15.456 1.00 88.44 85 MET A O 1
ATOM 681 N N . ALA A 1 86 ? -15.177 8.261 14.305 1.00 87.81 86 ALA A N 1
ATOM 682 C CA . ALA A 1 86 ? -14.253 8.306 15.439 1.00 87.81 86 ALA A CA 1
ATOM 683 C C . ALA A 1 86 ? -14.667 9.337 16.513 1.00 87.81 86 ALA A C 1
ATOM 685 O O . ALA A 1 86 ? -14.308 9.192 17.691 1.00 87.81 86 ALA A O 1
ATOM 686 N N . ILE A 1 87 ? -15.465 10.347 16.142 1.00 90.44 87 ILE A N 1
ATOM 687 C CA . ILE A 1 87 ? -15.996 11.354 17.074 1.00 90.44 87 ILE A CA 1
ATOM 688 C C . ILE A 1 87 ? -16.984 10.702 18.055 1.00 90.44 87 ILE A C 1
ATOM 690 O O . ILE A 1 87 ? -16.916 10.939 19.266 1.00 90.44 87 ILE A O 1
ATOM 694 N N . PHE A 1 88 ? -17.865 9.827 17.565 1.00 89.56 88 PHE A N 1
ATOM 695 C CA . PHE A 1 88 ? -18.894 9.179 18.376 1.00 89.56 88 PHE A CA 1
ATOM 696 C C . PHE A 1 88 ? -18.330 8.011 19.188 1.00 89.56 88 PHE A C 1
ATOM 698 O O . PHE A 1 88 ? -17.888 7.000 18.648 1.00 89.56 88 PHE A O 1
ATOM 705 N N . ARG A 1 89 ? -18.417 8.110 20.521 1.00 81.50 89 ARG A N 1
ATOM 706 C CA . ARG A 1 89 ? -17.843 7.123 21.456 1.00 81.50 89 ARG A CA 1
ATOM 707 C C . ARG A 1 89 ? -18.311 5.688 21.192 1.00 81.50 89 ARG A C 1
ATOM 709 O O . ARG A 1 89 ? -17.492 4.779 21.230 1.00 81.50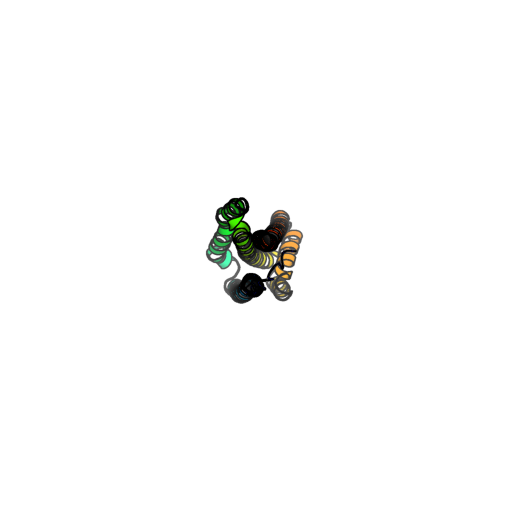 89 ARG A O 1
ATOM 716 N N . LYS A 1 90 ? -19.598 5.499 20.879 1.00 81.94 90 LYS A N 1
ATOM 717 C CA . LYS A 1 90 ? -20.207 4.177 20.652 1.00 81.94 90 LYS A CA 1
ATOM 718 C C . LYS A 1 90 ? -19.697 3.487 19.379 1.00 81.94 90 LYS A C 1
ATOM 720 O O . LYS A 1 90 ? -19.695 2.266 19.316 1.00 81.94 90 LYS A O 1
ATOM 725 N N . THR A 1 91 ? -19.241 4.245 18.380 1.00 87.25 91 THR A N 1
ATOM 726 C CA . THR A 1 91 ? -18.790 3.711 17.082 1.00 87.25 91 THR A CA 1
ATOM 727 C C . THR A 1 91 ? -17.272 3.698 16.920 1.00 87.25 91 THR A C 1
ATOM 729 O O . THR A 1 91 ? -16.787 3.331 15.852 1.00 87.25 91 THR A O 1
ATOM 732 N N . ARG A 1 92 ? -16.504 4.062 17.957 1.00 84.25 92 ARG A N 1
ATOM 733 C CA . ARG A 1 92 ? -15.034 4.157 17.881 1.00 84.25 92 ARG A CA 1
ATOM 734 C C . ARG A 1 92 ? -14.351 2.853 17.481 1.00 84.25 92 ARG A C 1
ATOM 736 O O . ARG A 1 92 ? -13.432 2.899 16.670 1.00 84.25 92 ARG A O 1
ATOM 743 N N . GLY A 1 93 ? -14.815 1.712 17.994 1.00 81.62 93 GLY A N 1
ATOM 744 C CA . GLY A 1 93 ? -14.265 0.404 17.619 1.00 81.62 93 GLY A CA 1
ATOM 745 C C . GLY A 1 93 ? -14.453 0.113 16.127 1.00 81.62 93 GLY A C 1
ATOM 746 O O . GLY A 1 93 ? -13.498 -0.224 15.427 1.00 81.62 93 GLY A O 1
ATOM 747 N N . LEU A 1 94 ? -15.663 0.359 15.610 1.00 85.56 94 LEU A N 1
ATOM 748 C CA . LEU A 1 94 ? -15.974 0.185 14.190 1.00 85.56 94 LEU A CA 1
ATOM 749 C C . LEU A 1 94 ? -15.180 1.164 13.311 1.00 85.56 94 LEU A C 1
ATOM 751 O O . LEU A 1 94 ? -14.664 0.771 12.270 1.00 85.56 94 LEU A O 1
ATOM 755 N N . ALA A 1 95 ? -15.038 2.417 13.752 1.00 89.31 95 ALA A N 1
ATOM 756 C CA . ALA A 1 95 ? -14.240 3.429 13.067 1.00 89.31 95 ALA A CA 1
ATOM 757 C C . ALA A 1 95 ? -12.762 3.014 12.963 1.00 89.31 95 ALA A C 1
ATOM 759 O O . ALA A 1 95 ? -12.162 3.141 11.898 1.00 89.31 95 ALA A O 1
ATOM 760 N N . GLY A 1 96 ? -12.189 2.468 14.042 1.00 86.69 96 GLY A N 1
ATOM 761 C CA . GLY A 1 96 ? -10.817 1.956 14.055 1.00 86.69 96 GLY A CA 1
ATOM 762 C C . GLY A 1 96 ? -10.609 0.792 13.083 1.00 86.69 96 GLY A C 1
ATOM 763 O O . GLY A 1 96 ? -9.664 0.808 12.291 1.00 86.69 96 GLY A O 1
ATOM 764 N N . LEU A 1 97 ? -11.530 -0.180 13.078 1.00 84.25 97 LEU A N 1
ATOM 765 C CA . LEU A 1 97 ? -11.511 -1.306 12.136 1.00 84.25 97 LEU A CA 1
ATOM 766 C C . LEU A 1 97 ? -11.644 -0.832 10.684 1.00 84.25 97 LEU A C 1
ATOM 768 O O . LEU A 1 97 ? -10.920 -1.299 9.805 1.00 84.25 97 LEU A O 1
ATOM 772 N N . PHE A 1 98 ? -12.525 0.135 10.439 1.00 88.06 98 PHE A N 1
ATOM 773 C CA . PHE A 1 98 ? -12.725 0.710 9.117 1.00 88.06 98 PHE A CA 1
ATOM 774 C C . PHE A 1 98 ? -11.461 1.406 8.611 1.00 88.06 98 PHE A C 1
ATOM 776 O O . PHE A 1 98 ? -10.988 1.080 7.525 1.00 88.06 98 PHE A O 1
ATOM 783 N N . LEU A 1 99 ? -10.843 2.276 9.420 1.00 90.12 99 LEU A N 1
ATOM 784 C CA . LEU A 1 99 ? -9.576 2.937 9.080 1.00 90.12 99 LEU A CA 1
ATOM 785 C C . LEU A 1 99 ? -8.448 1.931 8.805 1.00 90.12 99 LEU A C 1
ATOM 787 O O . LEU A 1 99 ? -7.666 2.124 7.871 1.00 90.12 99 LEU A O 1
ATOM 791 N N . ALA A 1 100 ? -8.391 0.826 9.554 1.00 87.50 100 ALA A N 1
ATOM 792 C CA . ALA A 1 100 ? -7.431 -0.242 9.292 1.00 87.50 100 ALA A CA 1
ATOM 793 C C . ALA A 1 100 ? -7.657 -0.880 7.909 1.00 87.50 100 ALA A C 1
ATOM 795 O O . ALA A 1 100 ? -6.711 -0.979 7.128 1.00 87.50 100 ALA A O 1
ATOM 796 N N . ILE A 1 101 ? -8.897 -1.232 7.549 1.00 87.62 101 ILE A N 1
ATOM 797 C CA . ILE A 1 101 ? -9.221 -1.769 6.213 1.00 87.62 101 ILE A CA 1
ATOM 798 C C . ILE A 1 101 ? -8.872 -0.760 5.112 1.00 87.62 101 ILE A C 1
ATOM 800 O O . ILE A 1 101 ? -8.288 -1.131 4.095 1.00 87.62 101 ILE A O 1
ATOM 804 N N . CYS A 1 102 ? -9.165 0.524 5.328 1.00 90.56 102 CYS A N 1
ATOM 805 C CA . CYS A 1 102 ? -8.837 1.593 4.383 1.00 90.56 102 CYS A CA 1
ATOM 806 C C . CYS A 1 102 ? -7.341 1.657 4.096 1.00 90.56 102 CYS A C 1
ATOM 808 O O . CYS A 1 102 ? -6.937 1.744 2.937 1.00 90.56 102 CYS A O 1
ATOM 810 N N . SER A 1 103 ? -6.524 1.590 5.151 1.00 92.19 103 SER A N 1
ATOM 811 C CA . SER A 1 103 ? -5.068 1.614 5.018 1.00 92.19 103 SER A CA 1
ATOM 812 C C . SER A 1 103 ? -4.553 0.424 4.206 1.00 92.19 103 SER A C 1
ATOM 814 O O . SER A 1 103 ? -3.666 0.602 3.377 1.00 92.19 103 SER A O 1
ATOM 816 N N . LEU A 1 104 ? -5.156 -0.761 4.367 1.00 90.81 104 LEU A N 1
ATOM 817 C CA . LEU A 1 104 ? -4.800 -1.960 3.608 1.00 90.81 104 LEU A CA 1
ATOM 818 C C . LEU A 1 104 ? -5.185 -1.824 2.130 1.00 90.81 104 LEU A C 1
ATOM 820 O O . LEU A 1 104 ? -4.359 -2.063 1.254 1.00 90.81 104 LEU A O 1
ATOM 824 N N . LEU A 1 105 ? -6.402 -1.364 1.828 1.00 91.75 105 LEU A N 1
ATOM 825 C CA . LEU A 1 105 ? -6.823 -1.124 0.444 1.00 91.75 105 LEU A CA 1
ATOM 826 C C . LEU A 1 105 ? -5.928 -0.091 -0.246 1.00 91.75 105 LEU A C 1
ATOM 828 O O . LEU A 1 105 ? -5.442 -0.336 -1.351 1.00 91.75 105 LEU A O 1
ATOM 832 N N . TYR A 1 106 ? -5.645 1.025 0.426 1.00 94.56 106 TYR A N 1
ATOM 833 C CA . TYR A 1 106 ? -4.763 2.053 -0.114 1.00 94.56 106 TYR A CA 1
ATOM 834 C C . TYR A 1 106 ? -3.332 1.524 -0.304 1.00 94.56 106 TYR A C 1
ATOM 836 O O . TYR A 1 106 ? -2.733 1.743 -1.355 1.00 94.56 106 TYR A O 1
ATOM 844 N N . LEU A 1 107 ? -2.811 0.734 0.644 1.00 94.69 107 LEU A N 1
ATOM 845 C CA . LEU A 1 107 ? -1.508 0.078 0.519 1.00 94.69 107 LEU A CA 1
ATOM 846 C C . LEU A 1 107 ? -1.436 -0.837 -0.705 1.00 94.69 107 LEU A C 1
ATOM 848 O O . LEU A 1 107 ? -0.436 -0.802 -1.417 1.00 94.69 107 LEU A O 1
ATOM 852 N N . SER A 1 108 ? -2.479 -1.629 -0.973 1.00 93.19 108 SER A N 1
ATOM 853 C CA . SER A 1 108 ? -2.519 -2.511 -2.147 1.00 93.19 108 SER A CA 1
ATOM 854 C C . SER A 1 108 ? -2.424 -1.729 -3.460 1.00 93.19 108 SER A C 1
ATOM 856 O O . SER A 1 108 ? -1.710 -2.134 -4.379 1.00 93.19 108 SER A O 1
ATOM 858 N N . ALA A 1 109 ? -3.070 -0.562 -3.524 1.00 94.75 109 ALA A N 1
ATOM 859 C CA . ALA A 1 109 ? -3.027 0.293 -4.698 1.00 94.75 109 ALA A CA 1
ATOM 860 C C . ALA A 1 109 ? -1.654 0.962 -4.874 1.00 94.75 109 ALA A C 1
ATOM 862 O O . ALA A 1 109 ? -1.086 0.931 -5.967 1.00 94.75 109 ALA A O 1
ATOM 863 N N . VAL A 1 110 ? -1.070 1.488 -3.789 1.00 95.62 110 VAL A N 1
ATOM 864 C CA . VAL A 1 110 ? 0.296 2.046 -3.801 1.00 95.62 110 VAL A CA 1
ATOM 865 C C . VAL A 1 110 ? 1.316 0.966 -4.172 1.00 95.62 110 VAL A C 1
ATOM 867 O O . VAL A 1 110 ? 2.267 1.238 -4.907 1.00 95.62 110 VAL A O 1
ATOM 870 N N . TRP A 1 111 ? 1.116 -0.271 -3.712 1.00 95.75 111 TRP A N 1
ATOM 871 C CA . TRP A 1 111 ? 1.952 -1.418 -4.061 1.00 95.75 111 TRP A CA 1
ATOM 872 C C . TRP A 1 111 ? 1.879 -1.742 -5.557 1.00 95.75 111 TRP A C 1
ATOM 874 O O . TRP A 1 111 ? 2.918 -1.817 -6.214 1.00 95.75 111 TRP A O 1
ATOM 884 N N . ALA A 1 112 ? 0.671 -1.850 -6.120 1.00 95.31 112 ALA A N 1
ATOM 885 C CA . ALA A 1 112 ? 0.463 -2.102 -7.548 1.00 95.31 112 ALA A CA 1
ATOM 886 C C . ALA A 1 112 ? 1.096 -1.007 -8.423 1.00 95.31 112 ALA A C 1
ATOM 888 O O . ALA A 1 112 ? 1.779 -1.296 -9.408 1.00 95.31 112 ALA A O 1
ATOM 889 N N . GLN A 1 113 ? 0.945 0.254 -8.018 1.00 95.56 113 GLN A N 1
ATOM 890 C CA . GLN A 1 113 ? 1.550 1.383 -8.715 1.00 95.56 113 GLN A CA 1
ATOM 891 C C . GLN A 1 113 ? 3.080 1.395 -8.595 1.00 95.56 113 GLN A C 1
ATOM 893 O O . GLN A 1 113 ? 3.777 1.684 -9.569 1.00 95.56 113 GLN A O 1
ATOM 898 N N . SER A 1 114 ? 3.618 1.012 -7.437 1.00 96.31 114 SER A N 1
ATOM 899 C CA . SER A 1 114 ? 5.064 0.859 -7.245 1.00 96.31 114 SER A CA 1
ATOM 900 C C . SER A 1 114 ? 5.633 -0.256 -8.117 1.00 96.31 114 SER A C 1
ATOM 902 O O . SER A 1 114 ? 6.717 -0.098 -8.669 1.00 96.31 114 SER A O 1
ATOM 904 N N . LEU A 1 115 ? 4.892 -1.347 -8.323 1.00 95.62 115 LEU A N 1
ATOM 905 C CA . LEU A 1 115 ? 5.292 -2.420 -9.233 1.00 95.62 115 LEU A CA 1
ATOM 906 C C . LEU A 1 115 ? 5.440 -1.909 -10.674 1.00 95.62 115 LEU A C 1
ATOM 908 O O . LEU A 1 115 ? 6.456 -2.165 -11.324 1.00 95.62 115 LEU A O 1
ATOM 912 N N . ALA A 1 116 ? 4.470 -1.121 -11.145 1.00 95.50 116 ALA A N 1
ATOM 913 C CA . ALA A 1 116 ? 4.526 -0.492 -12.462 1.00 95.50 116 ALA A CA 1
ATOM 914 C C . ALA A 1 116 ? 5.706 0.490 -12.590 1.00 95.50 116 ALA A C 1
ATOM 916 O O . ALA A 1 116 ? 6.411 0.485 -13.600 1.00 95.50 116 ALA A O 1
ATOM 917 N N . PHE A 1 117 ? 5.980 1.292 -11.558 1.00 95.94 117 PHE A N 1
ATOM 918 C CA . PHE A 1 117 ? 7.133 2.196 -11.553 1.00 95.94 117 PHE A CA 1
ATOM 919 C C . PHE A 1 117 ? 8.476 1.463 -11.491 1.00 95.94 117 PHE A C 1
ATOM 921 O O . PHE A 1 117 ? 9.400 1.830 -12.216 1.00 95.94 117 PHE A O 1
ATOM 928 N N . ALA A 1 118 ? 8.589 0.394 -10.701 1.00 96.19 118 ALA A N 1
ATOM 929 C CA . ALA A 1 118 ? 9.784 -0.445 -10.667 1.00 96.19 118 ALA A CA 1
ATOM 930 C C . ALA A 1 118 ? 10.078 -1.039 -12.054 1.00 96.19 118 ALA A C 1
ATOM 932 O O . ALA A 1 118 ? 11.215 -0.963 -12.530 1.00 96.19 118 ALA A O 1
ATOM 933 N N . TYR A 1 119 ? 9.045 -1.540 -12.742 1.00 95.25 119 TYR A N 1
ATOM 934 C CA . TYR A 1 119 ? 9.157 -1.991 -14.130 1.00 95.25 119 TYR A CA 1
ATOM 935 C C . TYR A 1 119 ? 9.628 -0.863 -15.056 1.00 95.25 119 TYR A C 1
ATOM 937 O O . TYR A 1 119 ? 10.551 -1.057 -15.847 1.00 95.25 119 TYR A O 1
ATOM 945 N N . ALA A 1 120 ? 9.001 0.314 -14.966 1.00 95.81 120 ALA A N 1
ATOM 946 C CA . ALA A 1 120 ? 9.280 1.446 -15.846 1.00 95.81 120 ALA A CA 1
ATOM 947 C C . ALA A 1 120 ? 10.710 1.985 -15.687 1.00 95.81 120 ALA A C 1
ATOM 949 O O . ALA A 1 120 ? 11.351 2.360 -16.672 1.00 95.81 120 ALA A O 1
ATOM 950 N N . TYR A 1 121 ? 11.210 2.039 -14.451 1.00 96.06 121 TYR A N 1
ATOM 951 C CA . TYR A 1 121 ? 12.466 2.713 -14.140 1.00 96.06 121 TYR A CA 1
ATOM 952 C C . TYR A 1 121 ? 13.670 1.773 -14.110 1.00 96.06 121 TYR A C 1
ATOM 954 O O . TYR A 1 121 ? 14.698 2.095 -14.711 1.00 96.06 121 TYR A O 1
ATOM 962 N N . VAL A 1 122 ? 13.554 0.607 -13.473 1.00 95.06 122 VAL A N 1
ATOM 963 C CA . VAL A 1 122 ? 14.687 -0.322 -13.283 1.00 95.06 122 VAL A CA 1
ATOM 964 C C . VAL A 1 122 ? 14.605 -1.541 -14.209 1.00 95.06 122 VAL A C 1
ATOM 966 O O . VAL A 1 122 ? 15.600 -2.226 -14.438 1.00 95.06 122 VAL A O 1
ATOM 969 N N . GLY A 1 123 ? 13.436 -1.793 -14.801 1.00 93.31 123 GLY A N 1
ATOM 970 C CA . GLY A 1 123 ? 13.217 -2.894 -15.733 1.00 93.31 123 GLY A CA 1
ATOM 971 C C . GLY A 1 123 ? 12.787 -4.201 -15.060 1.00 93.31 123 GLY A C 1
ATOM 972 O O . GLY A 1 123 ? 12.615 -4.302 -13.845 1.00 93.31 123 GLY A O 1
ATOM 973 N N . LYS A 1 124 ? 12.603 -5.234 -15.890 1.00 94.31 124 LYS A N 1
ATOM 974 C CA . LYS A 1 124 ? 11.965 -6.507 -15.510 1.00 94.31 124 LYS A CA 1
ATOM 975 C C . LYS A 1 124 ? 12.701 -7.267 -14.404 1.00 94.31 124 LYS A C 1
ATOM 977 O O . LYS A 1 124 ? 12.064 -7.779 -13.489 1.00 94.31 124 LYS A O 1
ATOM 982 N N . ILE A 1 125 ? 14.028 -7.348 -14.498 1.00 93.94 125 ILE A N 1
ATOM 983 C CA . ILE A 1 125 ? 14.855 -8.158 -13.589 1.00 93.94 125 ILE A CA 1
ATOM 984 C C . ILE A 1 125 ? 14.775 -7.601 -12.166 1.00 93.94 125 ILE A C 1
ATOM 986 O O . ILE A 1 125 ? 14.448 -8.322 -11.230 1.00 93.94 125 ILE A O 1
ATOM 990 N N . TRP A 1 126 ? 15.000 -6.299 -12.008 1.00 92.75 126 TRP A N 1
ATOM 991 C CA . TRP A 1 126 ? 14.983 -5.643 -10.702 1.00 92.75 126 TRP A CA 1
ATOM 992 C C . TRP A 1 126 ? 13.588 -5.575 -10.082 1.00 92.75 126 TRP A C 1
ATOM 994 O O . TRP A 1 126 ? 13.455 -5.686 -8.865 1.00 92.75 126 TRP A O 1
ATOM 1004 N N . MET A 1 127 ? 12.541 -5.479 -10.906 1.00 93.44 127 MET A N 1
ATOM 1005 C CA . MET A 1 127 ? 11.164 -5.632 -10.438 1.00 93.44 127 MET A CA 1
ATOM 1006 C C . MET A 1 127 ? 10.934 -7.015 -9.804 1.00 93.44 127 MET A C 1
ATOM 1008 O O . MET A 1 127 ? 10.357 -7.087 -8.720 1.00 93.44 127 MET A O 1
ATOM 1012 N N . LEU A 1 128 ? 11.408 -8.101 -10.435 1.00 93.69 128 LEU A N 1
ATOM 1013 C CA . LEU A 1 128 ? 11.294 -9.454 -9.872 1.00 93.69 128 LEU A CA 1
ATOM 1014 C C . LEU A 1 128 ? 12.044 -9.571 -8.545 1.00 93.69 128 LEU A C 1
ATOM 1016 O O . LEU A 1 128 ? 11.484 -10.079 -7.577 1.00 93.69 128 LEU A O 1
ATOM 1020 N N . VAL A 1 129 ? 13.273 -9.049 -8.478 1.00 94.06 129 VAL A N 1
ATOM 1021 C CA . VAL A 1 129 ? 14.051 -9.010 -7.229 1.00 94.06 129 VAL A CA 1
ATOM 1022 C C . VAL A 1 129 ? 13.248 -8.306 -6.131 1.00 94.06 129 VAL A C 1
ATOM 1024 O O . VAL A 1 129 ? 13.060 -8.869 -5.055 1.00 94.06 129 VAL A O 1
ATOM 1027 N N . GLY A 1 130 ? 12.693 -7.125 -6.422 1.00 91.06 130 GLY A N 1
ATOM 1028 C CA . GLY A 1 130 ? 11.852 -6.383 -5.480 1.00 91.06 130 GLY A CA 1
ATOM 1029 C C . GLY A 1 130 ? 10.613 -7.157 -5.016 1.00 91.06 130 GLY A C 1
ATOM 1030 O O . GLY A 1 130 ? 10.266 -7.102 -3.838 1.00 91.06 130 GLY A O 1
ATOM 1031 N N . PHE A 1 131 ? 9.971 -7.913 -5.907 1.00 92.44 131 PHE A N 1
ATOM 1032 C CA . PHE A 1 131 ? 8.815 -8.744 -5.567 1.00 92.44 131 PHE A CA 1
ATOM 1033 C C . PHE A 1 131 ? 9.178 -9.876 -4.593 1.00 92.44 131 PHE A C 1
ATOM 1035 O O . PHE A 1 131 ?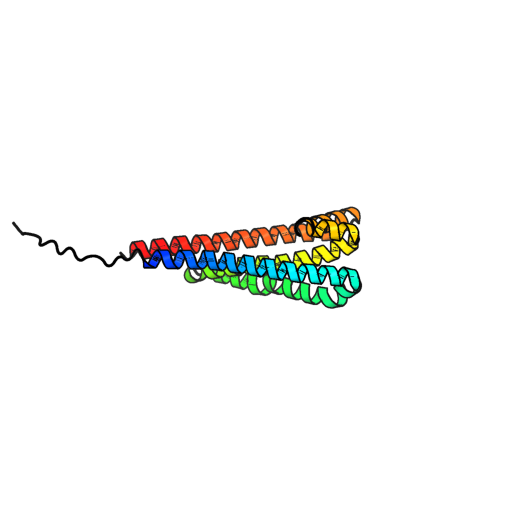 8.493 -10.059 -3.585 1.00 92.44 131 PHE A O 1
ATOM 1042 N N . PHE A 1 132 ? 10.285 -10.586 -4.839 1.00 92.06 132 PHE A N 1
ATOM 1043 C CA . PHE A 1 132 ? 10.743 -11.688 -3.980 1.00 92.06 132 PHE A CA 1
ATOM 1044 C C . PHE A 1 132 ? 11.262 -11.235 -2.605 1.00 92.06 132 PHE A C 1
ATOM 1046 O O . PHE A 1 132 ? 11.275 -12.029 -1.666 1.00 92.06 132 PHE A O 1
ATOM 1053 N N . LEU A 1 133 ? 11.609 -9.956 -2.439 1.00 90.94 133 LEU A N 1
ATOM 1054 C CA . LEU A 1 133 ? 11.931 -9.312 -1.156 1.00 90.94 133 LEU A CA 1
ATOM 1055 C C . LEU A 1 133 ? 10.662 -9.021 -0.324 1.00 90.94 133 LEU A C 1
ATOM 1057 O O . LEU A 1 133 ? 10.407 -7.889 0.095 1.00 90.94 133 LEU A O 1
ATOM 1061 N N . ALA A 1 134 ? 9.848 -10.060 -0.114 1.00 80.62 134 ALA A N 1
ATOM 1062 C CA . ALA A 1 134 ? 8.612 -10.044 0.673 1.00 80.62 134 ALA A CA 1
ATOM 1063 C C . ALA A 1 134 ? 7.598 -8.960 0.251 1.00 80.62 134 ALA A C 1
ATOM 1065 O O . ALA A 1 134 ? 6.885 -8.405 1.087 1.00 80.62 134 ALA A O 1
ATOM 1066 N N . GLY A 1 135 ? 7.563 -8.594 -1.034 1.00 79.62 135 GLY A N 1
ATOM 1067 C CA . GLY A 1 135 ? 6.694 -7.540 -1.565 1.00 79.62 135 GLY A CA 1
ATOM 1068 C C . GLY A 1 135 ? 7.083 -6.109 -1.165 1.00 79.62 135 GLY A C 1
ATOM 1069 O O . GLY A 1 135 ? 6.835 -5.189 -1.942 1.00 79.62 135 GLY A O 1
ATOM 1070 N N . LEU A 1 136 ? 7.744 -5.905 -0.019 1.00 90.06 136 LEU A N 1
ATOM 1071 C CA . LEU A 1 136 ? 8.279 -4.609 0.418 1.00 90.06 136 LEU A CA 1
ATOM 1072 C C . LEU A 1 136 ? 9.391 -4.106 -0.507 1.00 90.06 136 LEU A C 1
ATOM 1074 O O . LEU A 1 136 ? 9.480 -2.905 -0.770 1.00 90.06 136 LEU A O 1
ATOM 1078 N N . GLY A 1 137 ? 10.204 -5.018 -1.045 1.00 92.88 137 GLY A N 1
ATOM 1079 C CA . GLY A 1 137 ? 11.272 -4.675 -1.982 1.00 92.88 137 GLY A CA 1
ATOM 1080 C C . GLY A 1 137 ? 10.781 -3.944 -3.234 1.00 92.88 137 GLY A C 1
ATOM 1081 O O . GLY A 1 137 ? 11.536 -3.166 -3.811 1.00 92.88 137 GLY A O 1
ATOM 1082 N N . VAL A 1 138 ? 9.515 -4.116 -3.627 1.00 95.00 138 VAL A N 1
ATOM 1083 C CA . VAL A 1 138 ? 8.922 -3.423 -4.781 1.00 95.00 138 VAL A CA 1
ATOM 1084 C C . VAL A 1 138 ? 8.934 -1.907 -4.584 1.00 95.00 138 VAL A C 1
ATOM 1086 O O . VAL A 1 138 ? 9.313 -1.178 -5.500 1.00 95.00 138 VAL A O 1
ATOM 1089 N N . PHE A 1 139 ? 8.589 -1.424 -3.387 1.00 96.50 139 PHE A N 1
ATOM 1090 C CA . PHE A 1 139 ? 8.617 0.007 -3.079 1.00 96.50 139 PHE A CA 1
ATOM 1091 C C . PHE A 1 139 ? 10.034 0.568 -3.164 1.00 96.50 139 PHE A C 1
ATOM 1093 O O . PHE A 1 139 ? 10.256 1.607 -3.782 1.00 96.50 139 PHE A O 1
ATOM 1100 N N . PHE A 1 140 ? 11.003 -0.142 -2.579 1.00 96.25 140 PHE A N 1
ATOM 1101 C CA . PHE A 1 140 ? 12.408 0.257 -2.617 1.00 96.25 140 PHE A CA 1
ATOM 1102 C C . PHE A 1 140 ? 12.942 0.303 -4.045 1.00 96.25 140 PHE A C 1
ATOM 1104 O O . PHE A 1 140 ? 13.580 1.283 -4.416 1.00 96.25 140 PHE A O 1
ATOM 1111 N N . MET A 1 141 ? 12.634 -0.702 -4.867 1.00 96.75 141 MET A N 1
ATOM 1112 C CA . MET A 1 141 ? 13.054 -0.727 -6.269 1.00 96.75 141 MET A CA 1
ATOM 1113 C C . MET A 1 141 ? 12.399 0.391 -7.084 1.00 96.75 141 MET A C 1
ATOM 1115 O O . MET A 1 141 ? 13.069 1.019 -7.901 1.00 96.75 141 MET A O 1
ATOM 1119 N N . ALA A 1 142 ? 11.123 0.696 -6.838 1.00 97.00 142 ALA A N 1
ATOM 1120 C CA . ALA A 1 142 ? 10.441 1.814 -7.483 1.00 97.00 142 ALA A CA 1
ATOM 1121 C C . ALA A 1 142 ? 11.076 3.165 -7.115 1.00 97.00 142 ALA A C 1
ATOM 1123 O O . ALA A 1 142 ? 11.346 3.977 -8.002 1.00 97.00 142 ALA A O 1
ATOM 1124 N N . MET A 1 143 ? 11.367 3.384 -5.827 1.00 97.69 143 MET A N 1
ATOM 1125 C CA . MET A 1 143 ? 12.025 4.601 -5.339 1.00 97.69 143 MET A CA 1
ATOM 1126 C C . MET A 1 143 ? 13.461 4.724 -5.857 1.00 97.69 143 MET A C 1
ATOM 1128 O O . MET A 1 143 ? 13.833 5.770 -6.381 1.00 97.69 143 MET A O 1
ATOM 1132 N N . LEU A 1 144 ? 14.266 3.661 -5.770 1.00 97.06 144 LEU A N 1
ATOM 1133 C CA . LEU A 1 144 ? 15.636 3.651 -6.293 1.00 97.06 144 LEU A CA 1
ATOM 1134 C C . LEU A 1 144 ? 15.651 3.917 -7.797 1.00 97.06 144 LEU A C 1
ATOM 1136 O O . LEU A 1 144 ? 16.425 4.745 -8.269 1.00 97.06 144 LEU A O 1
ATOM 1140 N N . GLY A 1 145 ? 14.759 3.269 -8.545 1.00 96.31 145 GLY A N 1
ATOM 1141 C CA . GLY A 1 145 ? 14.611 3.509 -9.973 1.00 96.31 145 GLY A CA 1
ATOM 1142 C C . GLY A 1 145 ? 14.240 4.943 -10.303 1.00 96.31 145 GLY A C 1
ATOM 1143 O O . GLY A 1 145 ? 14.825 5.531 -11.213 1.00 96.31 145 GLY A O 1
ATOM 1144 N N . GLY A 1 146 ? 13.298 5.515 -9.554 1.00 96.81 146 GLY A N 1
ATOM 1145 C CA . GLY A 1 146 ? 12.901 6.903 -9.730 1.00 96.81 146 GLY A CA 1
ATOM 1146 C C . GLY A 1 146 ? 14.057 7.863 -9.449 1.00 96.81 146 GLY A C 1
ATOM 1147 O O . GLY A 1 146 ? 14.312 8.744 -10.264 1.00 96.81 146 GLY A O 1
ATOM 1148 N N . ILE A 1 147 ? 14.824 7.647 -8.378 1.00 97.69 147 ILE A N 1
ATOM 1149 C CA . ILE A 1 147 ? 16.016 8.448 -8.050 1.00 97.69 147 ILE A CA 1
ATOM 1150 C C . ILE A 1 147 ? 17.075 8.347 -9.157 1.00 97.69 147 ILE A C 1
ATOM 1152 O O . ILE A 1 147 ? 17.567 9.375 -9.619 1.00 97.69 147 ILE A O 1
ATOM 1156 N N . ILE A 1 148 ? 17.391 7.133 -9.623 1.00 97.31 148 ILE A N 1
ATOM 1157 C CA . ILE A 1 148 ? 18.394 6.897 -10.678 1.00 97.31 148 ILE A CA 1
ATOM 1158 C C . ILE A 1 148 ? 17.981 7.565 -11.996 1.00 97.31 148 ILE A C 1
ATOM 1160 O O . ILE A 1 148 ? 18.826 8.102 -12.708 1.00 97.31 148 ILE A O 1
ATOM 1164 N N . ARG A 1 149 ? 16.683 7.566 -12.323 1.00 96.56 149 ARG A N 1
ATOM 1165 C CA . ARG A 1 149 ? 16.149 8.206 -13.537 1.00 96.56 149 ARG A CA 1
ATOM 1166 C C . ARG A 1 149 ? 15.821 9.696 -13.379 1.00 96.56 149 ARG A C 1
ATOM 1168 O O . ARG A 1 149 ? 15.224 10.270 -14.287 1.00 96.56 149 ARG A O 1
ATOM 1175 N N . GLY A 1 150 ? 16.161 10.320 -12.249 1.00 97.25 150 GLY A N 1
ATOM 1176 C CA . GLY A 1 150 ? 15.872 11.736 -11.980 1.00 97.25 150 GLY A CA 1
ATOM 1177 C C . GLY A 1 150 ? 14.390 12.056 -11.727 1.00 97.25 150 GLY A C 1
ATOM 1178 O O . GLY A 1 150 ? 14.000 13.217 -11.670 1.00 97.25 150 GLY A O 1
ATOM 1179 N N . GLN A 1 151 ? 13.546 11.039 -11.549 1.00 97.19 151 GLN A N 1
ATOM 1180 C CA . GLN A 1 151 ? 12.121 11.144 -11.220 1.00 97.19 151 GLN A CA 1
ATOM 1181 C C . GLN A 1 151 ? 11.924 11.220 -9.695 1.00 97.19 151 GLN A C 1
ATOM 1183 O O . GLN A 1 151 ? 11.288 10.363 -9.067 1.00 97.19 151 GLN A O 1
ATOM 1188 N N . TYR A 1 152 ? 12.498 12.256 -9.074 1.00 96.69 152 TYR A N 1
ATOM 1189 C CA . TYR A 1 152 ? 12.490 12.425 -7.615 1.00 96.69 152 TYR A CA 1
ATOM 1190 C C . TYR A 1 152 ? 11.080 12.595 -7.047 1.00 96.69 152 TYR A C 1
ATOM 1192 O O . TYR A 1 152 ? 10.779 12.043 -5.991 1.00 96.69 152 TYR A O 1
ATOM 1200 N N . ILE A 1 153 ? 10.203 13.297 -7.772 1.00 96.88 153 ILE A N 1
ATOM 1201 C CA . ILE A 1 153 ? 8.820 13.548 -7.345 1.00 96.88 153 ILE A CA 1
ATOM 1202 C C . ILE A 1 153 ? 8.069 12.226 -7.165 1.00 96.88 153 ILE A C 1
ATOM 1204 O O . ILE A 1 153 ? 7.482 12.004 -6.113 1.00 96.88 153 ILE A O 1
ATOM 1208 N N . ASN A 1 154 ? 8.159 11.303 -8.127 1.00 95.12 154 ASN A N 1
ATOM 1209 C CA . ASN A 1 154 ? 7.467 10.012 -8.034 1.00 95.12 154 ASN A CA 1
ATOM 1210 C C . ASN A 1 154 ? 8.003 9.163 -6.875 1.00 95.12 154 ASN A C 1
ATOM 1212 O O . ASN A 1 154 ? 7.228 8.544 -6.151 1.00 95.12 154 ASN A O 1
ATOM 1216 N N . SER A 1 155 ? 9.318 9.188 -6.649 1.00 96.56 155 SER A N 1
ATOM 1217 C CA . SER A 1 155 ? 9.945 8.483 -5.522 1.00 96.56 155 SER A CA 1
ATOM 1218 C C . SER A 1 155 ? 9.464 9.038 -4.177 1.00 96.56 155 SER A C 1
ATOM 1220 O O . SER A 1 155 ? 9.086 8.282 -3.283 1.00 96.56 155 SER A O 1
ATOM 1222 N N . LEU A 1 156 ? 9.417 10.368 -4.058 1.00 96.94 156 LEU A N 1
ATOM 1223 C CA . LEU A 1 156 ? 8.934 11.067 -2.872 1.00 96.94 156 LEU A CA 1
ATOM 1224 C C . LEU A 1 156 ? 7.435 10.821 -2.639 1.00 96.94 156 LEU A C 1
ATOM 1226 O O . LEU A 1 156 ? 7.024 10.604 -1.504 1.00 96.94 156 LEU A O 1
ATOM 1230 N N . MET A 1 157 ? 6.622 10.778 -3.698 1.00 95.94 157 MET A N 1
ATOM 1231 C CA . MET A 1 157 ? 5.194 10.455 -3.605 1.00 95.94 157 MET A CA 1
ATOM 1232 C C . MET A 1 157 ? 4.948 9.035 -3.083 1.00 95.94 157 MET A C 1
ATOM 1234 O O . MET A 1 157 ? 4.058 8.848 -2.251 1.00 95.94 157 MET A O 1
ATOM 1238 N N . ILE A 1 158 ? 5.733 8.043 -3.523 1.00 95.94 158 ILE A N 1
ATOM 1239 C CA . ILE A 1 158 ? 5.652 6.667 -2.998 1.00 95.94 158 ILE A CA 1
ATOM 1240 C C . ILE A 1 158 ? 5.994 6.658 -1.506 1.00 95.94 158 ILE A C 1
ATOM 1242 O O . ILE A 1 158 ? 5.241 6.097 -0.708 1.00 95.94 158 ILE A O 1
ATOM 1246 N N . LEU A 1 159 ? 7.089 7.321 -1.118 1.00 97.19 159 LEU A N 1
ATOM 1247 C CA . LEU A 1 159 ? 7.519 7.405 0.277 1.00 97.19 159 LEU A CA 1
ATOM 1248 C C . LEU A 1 159 ? 6.450 8.054 1.166 1.00 97.19 159 LEU A C 1
ATOM 1250 O O . LEU A 1 159 ? 6.071 7.489 2.189 1.00 97.19 159 LEU A O 1
ATOM 1254 N N . ILE A 1 160 ? 5.928 9.213 0.759 1.00 96.38 160 ILE A N 1
ATOM 1255 C CA . ILE A 1 160 ? 4.866 9.916 1.489 1.00 96.38 160 ILE A CA 1
ATOM 1256 C C . ILE A 1 160 ? 3.621 9.034 1.598 1.00 96.38 160 ILE A C 1
ATOM 1258 O O . ILE A 1 160 ? 3.036 8.934 2.674 1.00 96.38 160 ILE A O 1
ATOM 1262 N N . SER A 1 161 ? 3.238 8.350 0.518 1.00 94.69 161 SER A N 1
ATOM 1263 C CA . SER A 1 161 ? 2.076 7.457 0.528 1.00 94.69 161 SER A CA 1
ATOM 1264 C C . SER A 1 161 ? 2.247 6.313 1.528 1.00 94.69 161 SER A C 1
ATOM 1266 O O . SER A 1 161 ? 1.315 6.023 2.273 1.00 94.69 161 SER A O 1
ATOM 1268 N N . LEU A 1 162 ? 3.438 5.708 1.607 1.00 95.25 162 LEU A N 1
ATOM 1269 C CA . LEU A 1 162 ? 3.748 4.675 2.601 1.00 95.25 162 LEU A CA 1
ATOM 1270 C C . LEU A 1 162 ? 3.673 5.204 4.035 1.00 95.25 162 LEU A C 1
ATOM 1272 O O . LEU A 1 162 ? 3.100 4.545 4.902 1.00 95.25 162 LEU A O 1
ATOM 1276 N N . VAL A 1 163 ? 4.212 6.400 4.282 1.00 95.94 163 VAL A N 1
ATOM 1277 C CA . VAL A 1 163 ? 4.132 7.046 5.599 1.00 95.94 163 VAL A CA 1
ATOM 1278 C C . VAL A 1 163 ? 2.673 7.297 5.982 1.00 95.94 163 VAL A C 1
ATOM 1280 O O . VAL A 1 163 ? 2.270 6.966 7.094 1.00 95.94 163 VAL A O 1
ATOM 1283 N N . ILE A 1 164 ? 1.854 7.810 5.060 1.00 93.25 164 ILE A N 1
ATOM 1284 C CA . ILE A 1 164 ? 0.424 8.047 5.298 1.00 93.25 164 ILE A CA 1
ATOM 1285 C C . ILE A 1 164 ? -0.307 6.736 5.602 1.00 93.25 164 ILE A C 1
ATOM 1287 O O . ILE A 1 164 ? -1.027 6.674 6.597 1.00 93.25 164 ILE A O 1
ATOM 1291 N N . VAL A 1 165 ? -0.102 5.680 4.801 1.00 94.25 165 VAL A N 1
ATOM 1292 C CA . VAL A 1 165 ? -0.675 4.344 5.067 1.00 94.25 165 VAL A CA 1
ATOM 1293 C C . VAL A 1 165 ? -0.353 3.910 6.491 1.00 94.25 165 VAL A C 1
ATOM 1295 O O . VAL A 1 165 ? -1.244 3.496 7.231 1.00 94.25 165 VAL A O 1
ATOM 1298 N N . PHE A 1 166 ? 0.922 4.006 6.867 1.00 92.94 166 PHE A N 1
ATOM 1299 C CA . PHE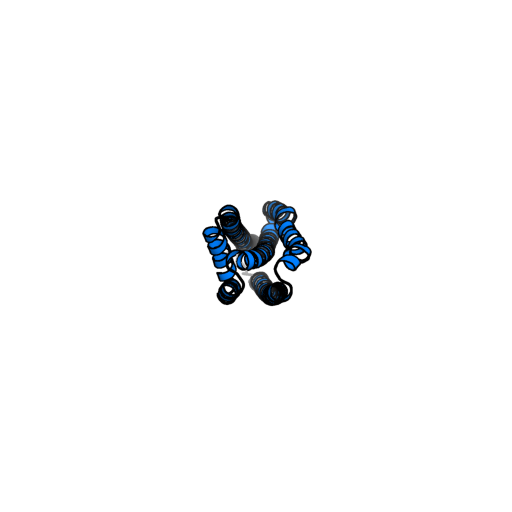 A 1 166 ? 1.398 3.551 8.162 1.00 92.94 166 PHE A CA 1
ATOM 1300 C C . PHE A 1 166 ? 0.772 4.349 9.311 1.00 92.94 166 PHE A C 1
ATOM 1302 O O . PHE A 1 166 ? 0.294 3.758 10.278 1.00 92.94 166 PHE A O 1
ATOM 1309 N N . LEU A 1 167 ? 0.694 5.677 9.185 1.00 92.69 167 LEU A N 1
ATOM 1310 C CA . LEU A 1 167 ? 0.057 6.540 10.181 1.00 92.69 167 LEU A CA 1
ATOM 1311 C C . LEU A 1 167 ? -1.439 6.247 10.331 1.00 92.69 167 LEU A C 1
ATOM 1313 O O . LEU A 1 167 ? -1.930 6.152 11.455 1.00 92.69 167 LEU A O 1
ATOM 1317 N N . VAL A 1 168 ? -2.159 6.061 9.221 1.00 91.75 168 VAL A N 1
ATOM 1318 C CA . VAL A 1 168 ? -3.593 5.728 9.246 1.00 91.75 168 VAL A CA 1
ATOM 1319 C C . VAL A 1 168 ? -3.819 4.353 9.872 1.00 91.75 168 VAL A C 1
ATOM 1321 O O . VAL A 1 168 ? -4.721 4.197 10.695 1.00 91.75 168 VAL A O 1
ATOM 1324 N N . TYR A 1 169 ? -2.981 3.368 9.540 1.00 90.12 169 TYR A N 1
ATOM 1325 C CA . TYR A 1 169 ? -3.041 2.037 10.139 1.00 90.12 169 TYR A CA 1
ATOM 1326 C C . TYR A 1 169 ? -2.802 2.087 11.655 1.00 90.12 169 TYR A C 1
ATOM 1328 O O . TYR A 1 169 ? -3.586 1.527 12.426 1.00 90.12 169 TYR A O 1
ATOM 1336 N N . LEU A 1 170 ? -1.760 2.803 12.097 1.00 90.06 170 LEU A N 1
ATOM 1337 C CA . LEU A 1 170 ? -1.475 2.994 13.518 1.00 90.06 170 LEU A CA 1
ATOM 1338 C C . LEU A 1 170 ? -2.639 3.685 14.233 1.00 90.06 170 LEU A C 1
ATOM 1340 O O . LEU A 1 170 ? -3.107 3.172 15.249 1.00 90.06 170 LEU A O 1
ATOM 1344 N N . ALA A 1 171 ? -3.161 4.781 13.680 1.00 89.38 171 ALA A N 1
ATOM 1345 C CA . ALA A 1 171 ? -4.299 5.497 14.251 1.00 89.38 171 ALA A CA 1
ATOM 1346 C C . ALA A 1 171 ? -5.550 4.608 14.361 1.00 89.38 171 ALA A C 1
ATOM 1348 O O . ALA A 1 171 ? -6.181 4.564 15.418 1.00 89.38 171 ALA A O 1
ATOM 1349 N N . GLY A 1 172 ? -5.875 3.850 13.309 1.00 87.88 172 GLY A N 1
ATOM 1350 C CA . GLY A 1 172 ? -7.000 2.913 13.309 1.00 87.88 172 GLY A CA 1
ATOM 1351 C C . GLY A 1 172 ? -6.846 1.808 14.358 1.00 87.88 172 GLY A C 1
ATOM 1352 O O . GLY A 1 172 ? -7.776 1.535 15.116 1.00 87.88 172 GLY A O 1
ATOM 1353 N N . SER A 1 173 ? -5.648 1.226 14.472 1.00 84.62 173 SER A N 1
ATOM 1354 C CA . SER A 1 173 ? -5.358 0.185 15.469 1.00 84.62 173 SER A CA 1
ATOM 1355 C C . SER A 1 173 ? -5.400 0.705 16.914 1.00 84.62 173 SER A C 1
ATOM 1357 O O . SER A 1 173 ? -5.945 0.046 17.804 1.00 84.62 173 SER A O 1
ATOM 1359 N N . ALA A 1 174 ? -4.906 1.922 17.153 1.00 86.50 174 ALA A N 1
ATOM 1360 C CA . ALA A 1 174 ? -4.972 2.577 18.455 1.00 86.50 174 ALA A CA 1
ATOM 1361 C C . ALA A 1 174 ? -6.421 2.918 18.850 1.00 86.50 174 ALA A C 1
ATOM 1363 O O . ALA A 1 174 ? -6.805 2.773 20.009 1.00 86.50 174 ALA A O 1
ATOM 1364 N N . LEU A 1 175 ? -7.254 3.338 17.893 1.00 86.38 175 LEU A N 1
ATOM 1365 C CA . LEU A 1 175 ? -8.683 3.578 18.117 1.00 86.38 175 LEU A CA 1
ATOM 1366 C C . LEU A 1 175 ? -9.440 2.293 18.462 1.00 86.38 175 LEU A C 1
ATOM 1368 O O . LEU A 1 175 ? -10.249 2.307 19.389 1.00 86.38 175 LEU A O 1
ATOM 1372 N N . ALA A 1 176 ? -9.154 1.195 17.756 1.00 81.94 176 ALA A N 1
ATOM 1373 C CA . ALA A 1 176 ? -9.777 -0.101 18.012 1.00 81.94 176 ALA A CA 1
ATOM 1374 C C . ALA A 1 176 ? -9.458 -0.604 19.430 1.00 81.94 176 ALA A C 1
ATOM 1376 O O . ALA A 1 176 ? -10.363 -0.843 20.219 1.00 81.94 176 ALA A O 1
ATOM 1377 N N . THR A 1 177 ? -8.176 -0.640 19.798 1.00 80.88 177 THR A N 1
ATOM 1378 C CA . THR A 1 177 ? -7.730 -1.127 21.120 1.00 80.88 177 THR A CA 1
ATOM 1379 C C . THR A 1 177 ? -8.216 -0.276 22.299 1.00 80.88 177 THR A C 1
ATOM 1381 O O . THR A 1 177 ? -8.448 -0.793 23.392 1.00 80.88 177 THR A O 1
ATOM 1384 N N . ASN A 1 178 ? -8.384 1.036 22.114 1.00 81.94 178 ASN A N 1
ATOM 1385 C CA . ASN A 1 178 ? -8.910 1.907 23.168 1.00 81.94 178 ASN A CA 1
ATOM 1386 C C . ASN A 1 178 ? -10.429 1.781 23.354 1.00 81.94 178 ASN A C 1
ATOM 1388 O O . ASN A 1 178 ? -10.925 2.079 24.442 1.00 81.94 178 ASN A O 1
ATOM 1392 N N . ALA A 1 179 ? -11.170 1.349 22.328 1.00 77.75 179 ALA A N 1
ATOM 1393 C CA . ALA A 1 179 ? -12.605 1.105 22.451 1.00 77.75 179 ALA A CA 1
ATOM 1394 C C . ALA A 1 179 ? -12.889 -0.049 23.428 1.00 77.75 179 ALA A C 1
ATOM 1396 O O . ALA A 1 179 ? -13.760 0.085 24.290 1.00 77.75 179 ALA A O 1
ATOM 1397 N N . ASP A 1 180 ? -12.083 -1.110 23.366 1.00 69.00 180 ASP A N 1
ATOM 1398 C CA . ASP A 1 180 ? -12.226 -2.298 24.215 1.00 69.00 180 ASP A CA 1
ATOM 1399 C C . ASP A 1 180 ? -12.028 -1.962 25.703 1.00 69.00 180 ASP A C 1
ATOM 1401 O O . ASP A 1 180 ? -12.830 -2.335 26.560 1.00 69.00 180 ASP A O 1
ATOM 1405 N N . LYS A 1 181 ? -11.015 -1.141 26.024 1.00 72.00 181 LYS A N 1
ATOM 1406 C CA . LYS A 1 181 ? -10.735 -0.711 27.409 1.00 72.00 181 LYS A CA 1
ATOM 1407 C C . LYS A 1 181 ? -11.900 0.034 28.059 1.00 72.00 181 LYS A C 1
ATOM 1409 O O . LYS A 1 181 ? -12.087 -0.056 29.269 1.00 72.00 181 LYS A O 1
ATOM 1414 N N . HIS A 1 182 ? -12.654 0.816 27.290 1.00 66.00 182 HIS A N 1
ATOM 1415 C CA . HIS A 1 182 ? -13.772 1.589 27.830 1.00 66.00 182 HIS A CA 1
ATOM 1416 C C . HIS A 1 182 ? -15.033 0.751 28.039 1.00 66.00 182 HIS A C 1
ATOM 1418 O O . HIS A 1 182 ? -15.746 1.018 29.003 1.00 66.00 182 HIS A O 1
ATOM 1424 N N . GLY A 1 183 ? -15.269 -0.276 27.214 1.00 63.34 183 GLY A N 1
ATOM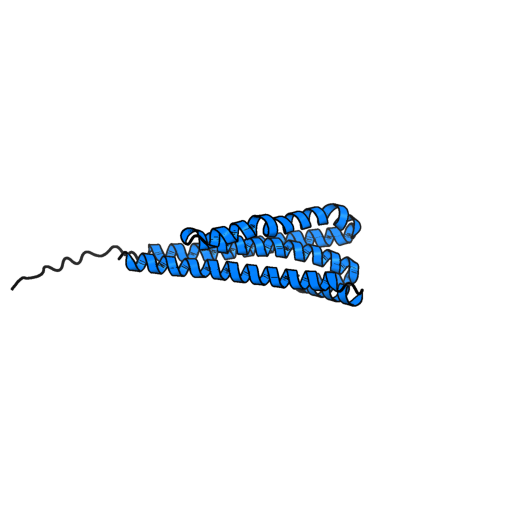 1425 C CA . GLY A 1 183 ? -16.358 -1.232 27.446 1.00 63.34 183 GLY A CA 1
ATOM 1426 C C . GLY A 1 183 ? -16.239 -1.916 28.812 1.00 63.34 183 GLY A C 1
ATOM 1427 O O . GLY A 1 183 ? -17.209 -1.957 29.569 1.00 63.34 183 GLY A O 1
ATOM 1428 N N . ARG A 1 184 ? -15.017 -2.327 29.178 1.00 60.84 184 ARG A N 1
ATOM 1429 C CA . ARG A 1 184 ? -14.719 -2.993 30.460 1.00 60.84 184 ARG A CA 1
ATOM 1430 C C . ARG A 1 184 ? -14.946 -2.115 31.695 1.00 60.84 184 ARG A C 1
ATOM 1432 O O . ARG A 1 184 ? -15.340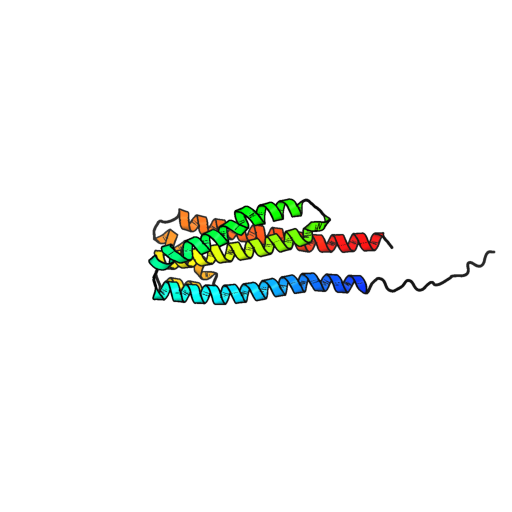 -2.603 32.746 1.00 60.84 184 ARG A O 1
ATOM 1439 N N . LEU A 1 185 ? -14.692 -0.809 31.592 1.00 69.50 185 LEU A N 1
ATOM 1440 C CA . LEU A 1 185 ? -14.880 0.114 32.719 1.00 69.50 185 LEU A CA 1
ATOM 1441 C C . LEU A 1 185 ? -16.350 0.483 32.939 1.00 69.50 185 LEU A C 1
ATOM 1443 O O . LEU A 1 185 ? -16.733 0.789 34.066 1.00 69.50 185 LEU A O 1
ATOM 1447 N N . SER A 1 186 ? -17.169 0.485 31.881 1.00 68.38 186 SER A N 1
ATOM 1448 C CA . SER A 1 186 ? -18.607 0.732 32.023 1.00 68.38 186 SER A CA 1
ATOM 1449 C C . SER A 1 186 ? -19.351 -0.435 32.664 1.00 68.38 186 SER A C 1
ATOM 1451 O O . SER A 1 186 ? -20.256 -0.168 33.445 1.00 68.38 186 SER A O 1
ATOM 1453 N N . SER A 1 187 ? -18.962 -1.686 32.386 1.00 64.75 187 SER A N 1
ATOM 1454 C CA . SER A 1 187 ? -19.580 -2.862 33.016 1.00 64.75 187 SER A CA 1
ATOM 1455 C C . SER A 1 187 ? -19.228 -2.969 34.502 1.00 64.75 187 SER A C 1
ATOM 1457 O O . SER A 1 187 ? -20.107 -3.179 35.321 1.00 64.75 187 SER A O 1
ATOM 1459 N N . SER A 1 188 ? -17.977 -2.688 34.881 1.00 70.62 188 SER A N 1
ATOM 1460 C CA . SER A 1 188 ? -17.543 -2.723 36.289 1.00 70.62 188 SER A CA 1
ATOM 1461 C C . SER A 1 188 ? -18.199 -1.668 37.196 1.00 70.62 188 SER A C 1
ATOM 1463 O O . SER A 1 188 ? -17.990 -1.714 38.403 1.00 70.62 188 SER A O 1
ATOM 1465 N N . ARG A 1 189 ? -18.902 -0.668 36.645 1.00 69.94 189 ARG A N 1
ATOM 1466 C CA . ARG A 1 189 ? -19.523 0.428 37.416 1.00 69.94 189 ARG A CA 1
ATOM 1467 C C . ARG A 1 189 ? -21.043 0.281 37.547 1.00 69.94 189 ARG A C 1
ATOM 1469 O O . ARG A 1 189 ? -21.661 1.080 38.245 1.00 69.94 189 ARG A O 1
ATOM 1476 N N . SER A 1 190 ? -21.635 -0.658 36.809 1.00 66.12 190 SER A N 1
ATOM 1477 C CA . SER A 1 190 ? -23.056 -1.012 36.903 1.00 66.12 190 SER A CA 1
ATOM 1478 C C . SER A 1 190 ? -23.338 -2.121 37.921 1.00 66.12 190 SER A C 1
ATOM 1480 O O . SER A 1 190 ? -24.511 -2.355 38.204 1.00 66.12 190 SER A O 1
ATOM 1482 N N . ASP A 1 191 ? -22.284 -2.735 38.461 1.00 54.69 191 ASP A N 1
ATOM 1483 C CA . ASP A 1 191 ? -22.302 -3.685 39.578 1.00 54.69 191 ASP A CA 1
ATOM 1484 C C . ASP A 1 191 ? -21.992 -2.956 40.898 1.00 54.69 191 ASP A C 1
ATOM 1486 O O . ASP A 1 191 ? -22.625 -3.290 41.925 1.00 54.69 191 ASP A O 1
#

Sequence (191 aa):
MYEVDGDEREFPNLREDSDETDGKWTNAVHLIKSLYSFVAGIGGFILLILIFVKGLSWYWDYAYPTVSFVAAIPVTLLLPVGLIMAIFRKTRGLAGLFLAICSLLYLSAVWAQSLAFAYAYVGKIWMLVGFFLAGLGVFFMAMLGGIIRGQYINSLMILISLVIVFLVYLAGSALATNADKHGRLSSSRSD

Foldseek 3Di:
DDDPPPPPPPDPPVVPVLVVVVVPLVVVLVVLVVVLCVCLVVVV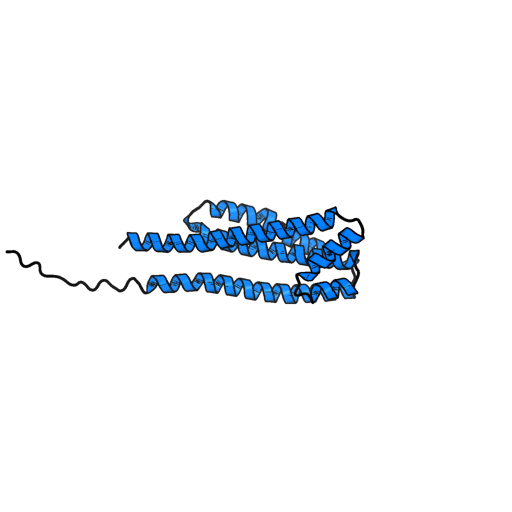VVLLVCCVVVNLVCCVVPVLVVLVVLLCCLVPPQVVVLVVLCVDLVSLLVSLVSLLVSLSSNVSSLLSVLLSLLCVQVRSPQSVVLCVVVSNNSLVSSLVSCVVVVVNVRNVVSVVSNVVSVVSNVVSNVSNVVSSVVVVVVVVVVD

Radius of gyration: 23.87 Å; chains: 1; bounding box: 49×30×91 Å

Secondary structure (DSSP, 8-state):
-------------TTHHHHHHHHHHHHHHHHHHHHHHHHHHHHHHHHHHHHHHHHHHHIIIIIHHHHHHHHHHIIIIIHHHHHHHHHSGGGHHHHHHHHHHHHHHHHHHHHHHHHHHHHHHH-HHHHHHHHHTTTTHHHHHHHHHHHHTT-HHHHHHHHHHHHHHHHHHHHHHHHHHHHHHHHHHHHTT--